Protein 6YXS (pdb70)

Structure (mmCIF, N/CA/C/O backbone):
data_6YXS
#
_entry.id   6YXS
#
_cell.length_a   66.410
_cell.length_b   68.820
_cell.length_c   104.800
_cell.angle_alpha   90.000
_cell.angle_beta   90.000
_cell.angle_gamma   90.000
#
_symmetry.space_group_name_H-M   'P 21 21 21'
#
loop_
_entity.id
_entity.type
_entity.pdbx_description
1 polymer 'Choline kinase'
2 non-polymer 'MAGNESIUM ION'
3 non-polymer GLYCEROL
4 non-polymer 'PENTAETHYLENE GLYCOL'
5 water water
#
loop_
_atom_site.group_PDB
_atom_site.id
_atom_site.type_symbol
_atom_site.label_atom_id
_atom_site.label_alt_id
_atom_site.label_comp_id
_atom_site.label_asym_id
_atom_site.label_entity_id
_atom_site.label_seq_id
_atom_site.pdbx_PDB_ins_code
_atom_site.Cartn_x
_atom_site.Cartn_y
_atom_site.Cartn_z
_atom_site.occupancy
_atom_site.B_iso_or_equiv
_atom_site.auth_seq_id
_atom_site.auth_comp_id
_atom_site.auth_asym_id
_atom_site.auth_atom_id
_atom_site.pdbx_PDB_model_num
ATOM 1 N N . THR A 1 24 ? -14.827 -33.632 -0.366 1.00 67.86 82 THR A N 1
ATOM 2 C CA . THR A 1 24 ? -13.517 -32.989 -0.371 1.00 58.88 82 THR A CA 1
ATOM 3 C C . THR A 1 24 ? -12.553 -33.708 -1.314 1.00 68.49 82 THR A C 1
ATOM 4 O O . THR A 1 24 ? -11.403 -33.295 -1.475 1.00 63.64 82 THR A O 1
ATOM 8 N N . ASP A 1 25 ? -13.025 -34.787 -1.925 1.00 61.49 83 ASP A N 1
ATOM 9 C CA . ASP A 1 25 ? -12.259 -35.440 -2.979 1.00 52.37 83 ASP A CA 1
ATOM 10 C C . ASP A 1 25 ? -12.231 -34.529 -4.202 1.00 54.19 83 ASP A C 1
ATOM 11 O O . ASP A 1 25 ? -13.289 -34.061 -4.640 1.00 52.03 83 ASP A O 1
ATOM 16 N N . PRO A 1 26 ? -11.053 -34.243 -4.768 1.00 49.06 84 PRO A N 1
ATOM 17 C CA . PRO A 1 26 ? -10.980 -33.215 -5.825 1.00 47.18 84 PRO A CA 1
ATOM 18 C C . PRO A 1 26 ? -11.892 -33.472 -7.013 1.00 41.69 84 PRO A C 1
ATOM 19 O O . PRO A 1 26 ? -12.454 -32.517 -7.564 1.00 34.10 84 PRO A O 1
ATOM 23 N N . LEU A 1 27 ? -12.066 -34.729 -7.428 1.00 39.84 85 LEU A N 1
ATOM 24 C CA . LEU A 1 27 ? -12.914 -34.989 -8.587 1.00 41.61 85 LEU A CA 1
ATOM 25 C C . LEU A 1 27 ? -14.380 -34.708 -8.276 1.00 41.85 85 LEU A C 1
ATOM 26 O O . LEU A 1 27 ? -15.116 -34.213 -9.137 1.00 35.65 85 LEU A O 1
ATOM 31 N N . TYR A 1 28 ? -14.821 -35.008 -7.052 1.00 41.50 86 TYR A N 1
ATOM 32 C CA . TYR A 1 28 ? -16.174 -34.638 -6.647 1.00 42.40 86 TYR A CA 1
ATOM 33 C C . TYR A 1 28 ? -16.356 -33.125 -6.675 1.00 41.38 86 TYR A C 1
ATOM 34 O O . TYR A 1 28 ? -17.414 -32.626 -7.077 1.00 34.36 86 TYR A O 1
ATOM 43 N N . ILE A 1 29 ? -15.329 -32.381 -6.255 1.00 28.79 87 ILE A N 1
ATOM 44 C CA . ILE A 1 29 ? -15.377 -30.924 -6.327 1.00 30.97 87 ILE A CA 1
ATOM 45 C C . ILE A 1 29 ? -15.515 -30.468 -7.774 1.00 33.80 87 ILE A C 1
ATOM 46 O O . ILE A 1 29 ? -16.299 -29.562 -8.084 1.00 31.05 87 ILE A O 1
ATOM 51 N N . LYS A 1 30 ? -14.762 -31.094 -8.683 1.00 29.57 88 LYS A N 1
ATOM 52 C CA . LYS A 1 30 ? -14.877 -30.758 -10.098 1.00 26.56 88 LYS A CA 1
ATOM 53 C C . LYS A 1 30 ? -16.271 -31.075 -10.627 1.00 29.17 88 LYS A C 1
ATOM 54 O O . LYS A 1 30 ? -16.849 -30.284 -11.380 1.00 27.73 88 LYS A O 1
ATOM 60 N N . LYS A 1 31 ? -16.826 -32.225 -10.240 1.00 26.48 89 LYS A N 1
ATOM 61 C CA . LYS A 1 31 ? -18.153 -32.608 -10.713 1.00 30.73 89 LYS A CA 1
ATOM 62 C C . LYS A 1 31 ? -19.213 -31.609 -10.265 1.00 28.65 89 LYS A C 1
ATOM 63 O O . LYS A 1 31 ? -20.092 -31.232 -11.049 1.00 28.24 89 LYS A O 1
ATOM 69 N N . ILE A 1 32 ? -19.147 -31.168 -9.008 1.00 26.37 90 ILE A N 1
ATOM 70 C CA . ILE A 1 32 ? -20.140 -30.229 -8.498 1.00 23.69 90 ILE A CA 1
ATOM 71 C C . ILE A 1 32 ? -20.039 -28.897 -9.226 1.00 24.90 90 ILE A C 1
ATOM 72 O O . ILE A 1 32 ? -21.052 -28.307 -9.618 1.00 24.41 90 ILE A O 1
ATOM 77 N N . CYS A 1 33 ? -18.813 -28.415 -9.435 1.00 23.27 91 CYS A N 1
ATOM 78 C CA . CYS A 1 33 ? -18.608 -27.110 -10.050 1.00 17.27 91 CYS A CA 1
ATOM 79 C C . CYS A 1 33 ? -19.077 -27.108 -11.496 1.00 25.74 91 CYS A C 1
ATOM 80 O O . CYS A 1 33 ? -19.641 -26.117 -11.974 1.00 25.54 91 CYS A O 1
ATOM 83 N N . LEU A 1 34 ? -18.841 -28.213 -12.206 1.00 25.39 92 LEU A N 1
ATOM 84 C CA . LEU A 1 34 ? -19.221 -28.310 -13.610 1.00 23.45 92 LEU A CA 1
ATOM 85 C C . LEU A 1 34 ? -20.730 -28.232 -13.792 1.00 27.40 92 LEU A C 1
ATOM 86 O O . LEU A 1 34 ? -21.205 -27.807 -14.851 1.00 25.32 92 LEU A O 1
ATOM 91 N N . GLU A 1 35 ? -21.499 -28.630 -12.781 1.00 21.66 93 GLU A N 1
ATOM 92 C CA . GLU A 1 35 ? -22.950 -28.604 -12.886 1.00 29.57 93 GLU A CA 1
ATOM 93 C C . GLU A 1 35 ? -23.595 -27.446 -12.130 1.00 28.78 93 GLU A C 1
ATOM 94 O O . GLU A 1 35 ? -24.799 -27.224 -12.290 1.00 26.13 93 GLU A O 1
ATOM 100 N N . LYS A 1 36 ? -22.831 -26.692 -11.335 1.00 27.45 94 LYS A N 1
ATOM 101 C CA . LYS A 1 36 ? -23.377 -25.585 -10.560 1.00 18.97 94 LYS A CA 1
ATOM 102 C C . LYS A 1 36 ? -22.903 -24.213 -11.019 1.00 21.38 94 LYS A C 1
ATOM 103 O O . LYS A 1 36 ? -23.418 -23.207 -10.521 1.00 21.05 94 LYS A O 1
ATOM 109 N N . VAL A 1 37 ? -21.937 -24.137 -11.933 1.00 22.38 95 VAL A N 1
ATOM 110 C CA . VAL A 1 37 ? -21.456 -22.871 -12.478 1.00 19.70 95 VAL A CA 1
ATOM 111 C C . VAL A 1 37 ? -21.873 -22.797 -13.940 1.00 25.99 95 VAL A C 1
ATOM 112 O O . VAL A 1 37 ? -21.585 -23.713 -14.719 1.00 27.29 95 VAL A O 1
ATOM 116 N N . HIS A 1 38 ? -22.545 -21.705 -14.307 1.00 23.76 96 HIS A N 1
ATOM 117 C CA . HIS A 1 38 ? -23.139 -21.587 -15.633 1.00 25.32 96 HIS A CA 1
ATOM 118 C C . HIS A 1 38 ? -22.088 -21.716 -16.728 1.00 30.86 96 HIS A C 1
ATOM 119 O O . HIS A 1 38 ? -21.018 -21.103 -16.658 1.00 29.12 96 HIS A O 1
ATOM 126 N N . ASP A 1 39 ? -22.408 -22.524 -17.739 1.00 26.30 97 ASP A N 1
ATOM 127 C CA . ASP A 1 39 ? -21.622 -22.792 -18.942 1.00 39.41 97 ASP A CA 1
ATOM 128 C C . ASP A 1 39 ? -20.368 -23.614 -18.671 1.00 46.94 97 ASP A C 1
ATOM 129 O O . ASP A 1 39 ? -19.677 -23.990 -19.625 1.00 48.44 97 ASP A O 1
ATOM 134 N N . TRP A 1 40 ? -20.049 -23.915 -17.411 1.00 44.14 98 TRP A N 1
ATOM 135 C CA . TRP A 1 40 ? -18.912 -24.783 -17.136 1.00 40.91 98 TRP A CA 1
ATOM 136 C C . TRP A 1 40 ? -19.165 -26.215 -17.587 1.00 43.03 98 TRP A C 1
ATOM 137 O O . TRP A 1 40 ? -18.204 -26.949 -17.838 1.00 39.25 98 TRP A O 1
ATOM 148 N N . SER A 1 41 ? -20.431 -26.628 -17.707 1.00 48.41 99 SER A N 1
ATOM 149 C CA . SER A 1 41 ? -20.739 -27.975 -18.176 1.00 33.25 99 SER A CA 1
ATOM 150 C C . SER A 1 41 ? -20.263 -28.223 -19.600 1.00 39.46 99 SER A C 1
ATOM 151 O O . SER A 1 41 ? -20.228 -29.381 -20.031 1.00 52.22 99 SER A O 1
ATOM 154 N N . ARG A 1 42 ? -19.908 -27.170 -20.341 1.00 44.86 100 ARG A N 1
ATOM 155 C CA . ARG A 1 42 ? -19.234 -27.337 -21.621 1.00 41.10 100 ARG A CA 1
ATOM 156 C C . ARG A 1 42 ? -17.833 -27.913 -21.469 1.00 50.44 100 ARG A C 1
ATOM 157 O O . ARG A 1 42 ? -17.236 -28.325 -22.470 1.00 51.70 100 ARG A O 1
ATOM 165 N N . CYS A 1 43 ? -17.299 -27.948 -20.253 1.00 44.57 101 CYS A N 1
ATOM 166 C CA . CYS A 1 43 ? -16.008 -28.547 -19.969 1.00 39.36 101 CYS A CA 1
ATOM 167 C C . CYS A 1 43 ? -16.207 -29.957 -19.429 1.00 44.37 101 CYS A C 1
ATOM 168 O O . CYS A 1 43 ? -17.329 -30.418 -19.210 1.00 41.41 101 CYS A O 1
ATOM 171 N N . ASN A 1 44 ? -15.096 -30.645 -19.208 1.00 38.78 102 ASN A N 1
ATOM 172 C CA . ASN A 1 44 ? -15.079 -31.911 -18.494 1.00 39.30 102 ASN A CA 1
ATOM 173 C C . ASN A 1 44 ? -14.108 -31.800 -17.322 1.00 34.73 102 ASN A C 1
ATOM 174 O O . ASN A 1 44 ? -13.472 -30.763 -17.110 1.00 34.27 102 ASN A O 1
ATOM 179 N N . GLU A 1 45 ? -13.993 -32.890 -16.560 1.00 36.35 103 GLU A N 1
ATOM 180 C CA . GLU A 1 45 ? -13.219 -32.853 -15.323 1.00 42.69 103 GLU A CA 1
ATOM 181 C C . GLU A 1 45 ? -11.744 -32.562 -15.578 1.00 44.91 103 GLU A C 1
ATOM 182 O O . GLU A 1 45 ? -11.061 -32.017 -14.703 1.00 40.27 103 GLU A O 1
ATOM 188 N N . ASP A 1 46 ? -11.238 -32.901 -16.764 1.00 44.21 104 ASP A N 1
ATOM 189 C CA . ASP A 1 46 ? -9.835 -32.663 -17.078 1.00 44.75 104 ASP A CA 1
ATOM 190 C C . ASP A 1 46 ? -9.536 -31.206 -17.397 1.00 43.50 104 ASP A C 1
ATOM 191 O O . ASP A 1 46 ? -8.358 -30.839 -17.479 1.00 40.37 104 ASP A O 1
ATOM 196 N N . ASP A 1 47 ? -10.559 -30.373 -17.582 1.00 37.81 105 ASP A N 1
ATOM 197 C CA . ASP A 1 47 ? -10.363 -28.947 -17.803 1.00 35.30 105 ASP A CA 1
ATOM 198 C C . ASP A 1 47 ? -10.327 -28.145 -16.508 1.00 27.51 105 ASP A C 1
ATOM 199 O O . ASP A 1 47 ? -10.036 -26.946 -16.551 1.00 32.00 105 ASP A O 1
ATOM 204 N N . VAL A 1 48 ? -10.601 -28.775 -15.368 1.00 28.94 106 VAL A N 1
ATOM 205 C CA . VAL A 1 48 ? -10.814 -28.079 -14.105 1.00 30.76 106 VAL A CA 1
ATOM 206 C C . VAL A 1 48 ? -9.624 -28.317 -13.188 1.00 30.54 106 VAL A C 1
ATOM 207 O O . VAL A 1 48 ? -9.134 -29.445 -13.066 1.00 28.28 106 VAL A O 1
ATOM 211 N N . CYS A 1 49 ? -9.172 -27.250 -12.533 1.00 26.59 107 CYS A N 1
ATOM 212 C CA . CYS A 1 49 ? -8.089 -27.301 -11.565 1.00 27.14 107 CYS A CA 1
ATOM 213 C C . CYS A 1 49 ? -8.642 -26.996 -10.180 1.00 32.97 107 CYS A C 1
ATOM 214 O O . CYS A 1 49 ? -9.446 -26.072 -10.015 1.00 26.96 107 CYS A O 1
ATOM 217 N N . VAL A 1 50 ? -8.216 -27.772 -9.186 1.00 23.98 108 VAL A N 1
ATOM 218 C CA . VAL A 1 50 ? -8.657 -27.602 -7.805 1.00 24.41 108 VAL A CA 1
ATOM 219 C C . VAL A 1 50 ? -7.426 -27.381 -6.935 1.00 34.73 108 VAL A C 1
ATOM 220 O O . VAL A 1 50 ? -6.546 -28.247 -6.864 1.00 26.47 108 VAL A O 1
ATOM 224 N N . ASN A 1 51 ? -7.371 -26.228 -6.268 1.00 25.38 109 ASN A N 1
ATOM 225 C CA . ASN A 1 51 ? -6.270 -25.880 -5.374 1.00 26.64 109 ASN A CA 1
ATOM 226 C C . ASN A 1 51 ? -6.849 -25.505 -4.017 1.00 27.66 109 ASN A C 1
ATOM 227 O O . ASN A 1 51 ? -7.506 -24.467 -3.885 1.00 31.17 109 ASN A O 1
ATOM 232 N N . GLN A 1 52 ? -6.603 -26.339 -3.011 1.00 24.86 110 GLN A N 1
ATOM 233 C CA . GLN A 1 52 ? -7.037 -26.012 -1.661 1.00 31.03 110 GLN A CA 1
ATOM 234 C C . GLN A 1 52 ? -6.261 -24.809 -1.143 1.00 33.32 110 GLN A C 1
ATOM 235 O O . GLN A 1 52 ? -5.028 -24.781 -1.198 1.00 33.00 110 GLN A O 1
ATOM 241 N N . ILE A 1 53 ? -6.984 -23.809 -0.651 1.00 33.58 111 ILE A N 1
ATOM 242 C CA . ILE A 1 53 ? -6.374 -22.654 -0.011 1.00 37.19 111 ILE A CA 1
ATOM 243 C C . ILE A 1 53 ? -6.616 -22.753 1.490 1.00 41.05 111 ILE A C 1
ATOM 244 O O . ILE A 1 53 ? -7.462 -23.519 1.960 1.00 38.86 111 ILE A O 1
ATOM 249 N N . LEU A 1 54 ? -5.844 -21.970 2.247 1.00 40.34 112 LEU A N 1
ATOM 250 C CA . LEU A 1 54 ? -5.819 -22.089 3.702 1.00 60.05 112 LEU A CA 1
ATOM 251 C C . LEU A 1 54 ? -7.222 -21.998 4.289 1.00 62.74 112 LEU A C 1
ATOM 252 O O . LEU A 1 54 ? -7.969 -21.056 4.014 1.00 54.32 112 LEU A O 1
ATOM 257 N N . SER A 1 55 ? -7.576 -22.994 5.093 1.00 72.41 113 SER A N 1
ATOM 258 C CA . SER A 1 55 ? -8.904 -23.116 5.671 1.00 68.82 113 SER A CA 1
ATOM 259 C C . SER A 1 55 ? -8.808 -23.112 7.191 1.00 74.43 113 SER A C 1
ATOM 260 O O . SER A 1 55 ? -7.725 -23.207 7.774 1.00 72.44 113 SER A O 1
ATOM 263 N N . GLY A 1 56 ? -9.966 -22.997 7.833 1.00 79.68 114 GLY A N 1
ATOM 264 C CA . GLY A 1 56 ? -10.078 -23.103 9.268 1.00 71.02 114 GLY A CA 1
ATOM 265 C C . GLY A 1 56 ? -10.671 -24.427 9.693 1.00 68.57 114 GLY A C 1
ATOM 266 O O . GLY A 1 56 ? -10.672 -25.414 8.944 1.00 70.60 114 GLY A O 1
ATOM 267 N N . LEU A 1 57 ? -11.183 -24.457 10.920 1.00 56.39 115 LEU A N 1
ATOM 268 C CA . LEU A 1 57 ? -11.884 -25.633 11.415 1.00 65.99 115 LEU A CA 1
ATOM 269 C C . LEU A 1 57 ? -13.359 -25.626 11.046 1.00 66.75 115 LEU A C 1
ATOM 270 O O . LEU A 1 57 ? -14.002 -26.682 11.083 1.00 65.92 115 LEU A O 1
ATOM 275 N N . THR A 1 58 ? -13.899 -24.465 10.685 1.00 59.82 116 THR A N 1
ATOM 276 C CA . THR A 1 58 ? -15.284 -24.332 10.262 1.00 67.76 116 THR A CA 1
ATOM 277 C C . THR A 1 58 ? -15.455 -24.432 8.755 1.00 62.01 116 THR A C 1
ATOM 278 O O . THR A 1 58 ? -16.594 -24.494 8.280 1.00 60.61 116 THR A O 1
ATOM 282 N N . ASN A 1 59 ? -14.363 -24.436 7.996 1.00 62.24 117 ASN A N 1
ATOM 283 C CA . ASN A 1 59 ? -14.441 -24.336 6.549 1.00 55.47 117 ASN A CA 1
ATOM 284 C C . ASN A 1 59 ? -13.355 -25.181 5.904 1.00 60.88 117 ASN A C 1
ATOM 285 O O . ASN A 1 59 ? -12.311 -25.452 6.503 1.00 55.14 117 ASN A O 1
ATOM 290 N N . GLN A 1 60 ? -13.627 -25.605 4.674 1.00 48.92 118 GLN A N 1
ATOM 291 C CA . GLN A 1 60 ? -12.610 -26.059 3.736 1.00 40.42 118 GLN A CA 1
ATOM 292 C C . GLN A 1 60 ? -12.798 -25.248 2.465 1.00 41.40 118 GLN A C 1
ATOM 293 O O . GLN A 1 60 ? -13.886 -25.257 1.880 1.00 36.85 118 GLN A O 1
ATOM 299 N N . LEU A 1 61 ? -11.756 -24.534 2.052 1.00 26.12 119 LEU A N 1
ATOM 300 C CA . LEU A 1 61 ? -11.842 -23.615 0.928 1.00 25.55 119 LEU A CA 1
ATOM 301 C C . LEU A 1 61 ? -10.977 -24.112 -0.220 1.00 38.38 119 LEU A C 1
ATOM 302 O O . LEU A 1 61 ? -9.874 -24.624 -0.005 1.00 32.33 119 LEU A O 1
ATOM 307 N N . PHE A 1 62 ? -11.484 -23.953 -1.439 1.00 21.88 120 PHE A N 1
ATOM 308 C CA . PHE A 1 62 ? -10.775 -24.391 -2.631 1.00 23.22 120 PHE A CA 1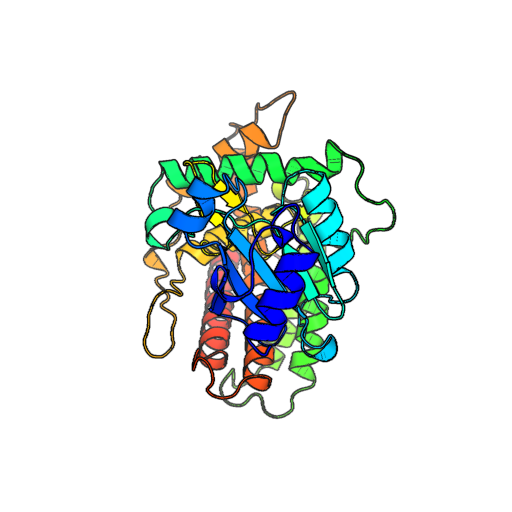
ATOM 309 C C . PHE A 1 62 ? -10.907 -23.340 -3.718 1.00 26.46 120 PHE A C 1
ATOM 310 O O . PHE A 1 62 ? -11.998 -22.806 -3.945 1.00 25.53 120 PHE A O 1
ATOM 318 N N . GLU A 1 63 ? -9.792 -23.037 -4.372 1.00 28.36 121 GLU A N 1
ATOM 319 C CA . GLU A 1 63 ? -9.812 -22.274 -5.610 1.00 24.25 121 GLU A CA 1
ATOM 320 C C . GLU A 1 63 ? -10.053 -23.244 -6.758 1.00 29.28 121 GLU A C 1
ATOM 321 O O . GLU A 1 63 ? -9.275 -24.183 -6.957 1.00 26.69 121 GLU A O 1
ATOM 327 N N . VAL A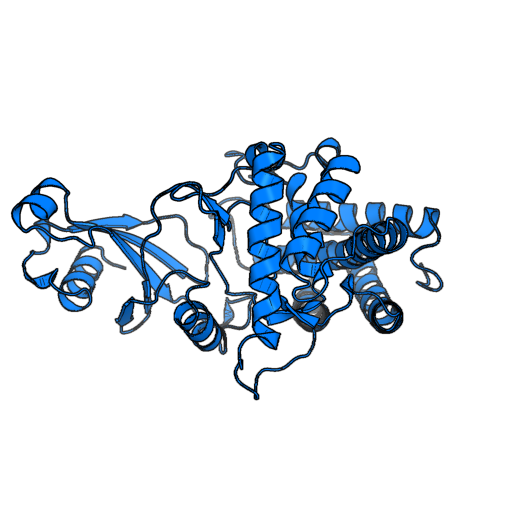 1 64 ? -11.137 -23.039 -7.497 1.00 21.43 122 VAL A N 1
ATOM 328 C CA . VAL A 1 64 ? -11.508 -23.909 -8.604 1.00 26.89 122 VAL A CA 1
ATOM 329 C C . VAL A 1 64 ? -11.520 -23.077 -9.875 1.00 17.93 122 VAL A C 1
ATOM 330 O O . VAL A 1 64 ? -12.147 -22.013 -9.920 1.00 25.89 122 VAL A O 1
ATOM 334 N N . SER A 1 65 ? -10.832 -23.560 -10.904 1.00 21.88 123 SER A N 1
ATOM 335 C CA . SER A 1 65 ? -10.642 -22.774 -12.110 1.00 26.51 123 SER A CA 1
ATOM 336 C C . SER A 1 65 ? -10.720 -23.663 -13.340 1.00 28.79 123 SER A C 1
ATOM 337 O O . SER A 1 65 ? -10.504 -24.876 -13.277 1.00 27.92 123 SER A O 1
ATOM 340 N N . ILE A 1 66 ? -11.044 -23.034 -14.464 1.00 29.89 124 ILE A N 1
ATOM 341 C CA . ILE A 1 66 ? -10.908 -23.649 -15.778 1.00 30.22 124 ILE A CA 1
ATOM 342 C C . ILE A 1 66 ? -9.548 -23.254 -16.335 1.00 35.71 124 ILE A C 1
ATOM 343 O O . ILE A 1 66 ? -9.171 -22.077 -16.284 1.00 38.77 124 ILE A O 1
ATOM 348 N N . LYS A 1 67 ? -8.806 -24.234 -16.853 1.00 38.01 125 LYS A N 1
ATOM 349 C CA . LYS A 1 67 ? -7.500 -23.956 -17.440 1.00 42.98 125 LYS A CA 1
ATOM 350 C C . LYS A 1 67 ? -7.619 -22.872 -18.504 1.00 44.17 125 LYS A C 1
ATOM 351 O O . LYS A 1 67 ? -8.525 -22.903 -19.341 1.00 43.66 125 LYS A O 1
ATOM 357 N N . GLU A 1 68 ? -6.697 -21.904 -18.453 1.00 45.70 126 GLU A N 1
ATOM 358 C CA . GLU A 1 68 ? -6.876 -20.656 -19.190 1.00 55.28 126 GLU A CA 1
ATOM 359 C C . GLU A 1 68 ? -7.030 -20.895 -20.688 1.00 59.25 126 GLU A C 1
ATOM 360 O O . GLU A 1 68 ? -7.907 -20.303 -21.327 1.00 55.14 126 GLU A O 1
ATOM 366 N N . ASP A 1 69 ? -6.195 -21.759 -21.267 1.00 62.29 127 ASP A N 1
ATOM 367 C CA . ASP A 1 69 ? -6.293 -22.014 -22.702 1.00 62.86 127 ASP A CA 1
ATOM 368 C C . ASP A 1 69 ? -7.614 -22.687 -23.054 1.00 58.57 127 ASP A C 1
ATOM 369 O O . ASP A 1 69 ? -8.230 -22.360 -24.075 1.00 58.64 127 ASP A O 1
ATOM 374 N N . THR A 1 70 ? -8.068 -23.626 -22.220 1.00 58.76 128 THR A N 1
ATOM 375 C CA . THR A 1 70 ? -9.404 -24.185 -22.399 1.00 49.67 128 THR A CA 1
ATOM 376 C C . THR A 1 70 ? -10.469 -23.108 -22.231 1.00 54.94 128 THR A C 1
ATOM 377 O O . THR A 1 70 ? -11.497 -23.123 -22.917 1.00 52.51 128 THR A O 1
ATOM 381 N N . ALA A 1 71 ? -10.227 -22.150 -21.333 1.00 54.07 129 ALA A N 1
ATOM 382 C CA . ALA A 1 71 ? -11.208 -21.100 -21.089 1.00 55.50 129 ALA A CA 1
ATOM 383 C C . ALA A 1 71 ? -11.315 -20.149 -22.274 1.00 62.19 129 ALA A C 1
ATOM 384 O O . ALA A 1 71 ? -12.422 -19.769 -22.665 1.00 52.40 129 ALA A O 1
ATOM 386 N N . ILE A 1 72 ? -10.181 -19.750 -22.857 1.00 60.73 130 ILE A N 1
ATOM 387 C CA . ILE A 1 72 ? -10.225 -18.823 -23.985 1.00 57.01 130 ILE A CA 1
ATOM 388 C C . ILE A 1 72 ? -10.815 -19.500 -25.215 1.00 58.22 130 ILE A C 1
ATOM 389 O O . ILE A 1 72 ? -11.546 -18.874 -25.993 1.00 62.72 130 ILE A O 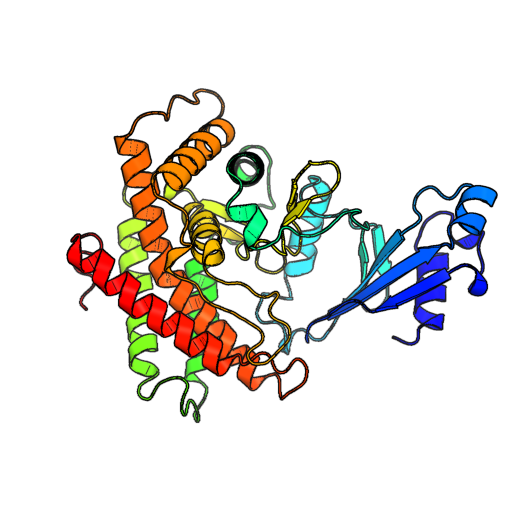1
ATOM 394 N N . GLU A 1 73 ? -10.515 -20.785 -25.415 1.00 58.70 131 GLU A N 1
ATOM 395 C CA . GLU A 1 73 ? -11.078 -21.499 -26.556 1.00 60.61 131 GLU A CA 1
ATOM 396 C C . GLU A 1 73 ? -12.597 -21.592 -26.450 1.00 57.48 131 GLU A C 1
ATOM 397 O O . GLU A 1 73 ? -13.316 -21.274 -27.404 1.00 66.99 131 GLU A O 1
ATOM 403 N N . TYR A 1 74 ? -13.106 -22.027 -25.293 1.00 66.30 132 TYR A N 1
ATOM 404 C CA . TYR A 1 74 ? -14.548 -22.068 -25.070 1.00 56.38 132 TYR A CA 1
ATOM 405 C C . TYR A 1 74 ? -15.115 -20.693 -24.761 1.00 55.38 132 TYR A C 1
ATOM 406 O O . TYR A 1 74 ? -16.341 -20.520 -24.773 1.00 58.90 132 TYR A O 1
ATOM 415 N N . ARG A 1 75 ? -14.241 -19.728 -24.479 1.00 55.72 133 ARG A N 1
ATOM 416 C CA . ARG A 1 75 ? -14.624 -18.353 -24.171 1.00 63.42 133 ARG A CA 1
ATOM 417 C C . ARG A 1 75 ? -15.467 -18.291 -22.901 1.00 59.26 133 ARG A C 1
ATOM 418 O O . ARG A 1 75 ? -16.510 -17.634 -22.842 1.00 64.56 133 ARG A O 1
ATOM 426 N N . ILE A 1 76 ? -14.998 -18.990 -21.873 1.00 60.69 134 ILE A N 1
ATOM 427 C CA . ILE A 1 76 ? -15.610 -18.931 -20.551 1.00 52.73 134 ILE A CA 1
ATOM 428 C C . ILE A 1 76 ? -15.118 -17.674 -19.849 1.00 45.04 134 ILE A C 1
ATOM 429 O O . ILE A 1 76 ? -13.910 -17.487 -19.659 1.00 52.03 134 ILE A O 1
ATOM 434 N N . THR A 1 77 ? -16.053 -16.824 -19.436 1.00 47.44 135 THR A N 1
ATOM 435 C CA . THR A 1 77 ? -15.705 -15.536 -18.855 1.00 53.34 135 THR A CA 1
ATOM 436 C C . THR A 1 77 ? -15.560 -15.576 -17.338 1.00 45.26 135 THR A C 1
ATOM 437 O O . THR A 1 77 ? -14.879 -14.712 -16.774 1.00 50.86 135 THR A O 1
ATOM 441 N N . ARG A 1 78 ? -16.178 -16.545 -16.667 1.00 46.57 136 ARG A N 1
ATOM 442 C CA . ARG A 1 78 ? -15.971 -16.760 -15.235 1.00 35.80 136 ARG A CA 1
ATOM 443 C C . ARG A 1 78 ? -15.017 -17.942 -15.102 1.00 33.84 136 ARG A C 1
ATOM 444 O O . ARG A 1 78 ? -15.429 -19.102 -15.085 1.00 39.38 136 ARG A O 1
ATOM 452 N N . ARG A 1 79 ? -13.726 -17.634 -15.013 1.00 29.27 137 ARG A N 1
ATOM 453 C CA . ARG A 1 79 ? -12.690 -18.658 -15.023 1.00 37.81 137 ARG A CA 1
ATOM 454 C C . ARG A 1 79 ? -12.414 -19.239 -13.644 1.00 31.87 137 ARG A C 1
ATOM 455 O O . ARG A 1 79 ? -11.951 -20.380 -13.546 1.00 27.26 137 ARG A O 1
ATOM 463 N N . HIS A 1 80 ? -12.683 -18.487 -12.578 1.00 29.05 138 HIS A N 1
ATOM 464 C CA . HIS A 1 80 ? -12.428 -18.931 -11.217 1.00 26.50 138 HIS A CA 1
ATOM 465 C C . HIS A 1 80 ? -13.693 -18.804 -10.382 1.00 21.11 138 HIS A C 1
ATOM 466 O O . HIS A 1 80 ? -14.486 -17.878 -10.567 1.00 20.27 138 HIS A O 1
ATOM 473 N N . VAL A 1 81 ? -13.863 -19.740 -9.446 1.00 14.05 139 VAL A N 1
ATOM 474 C CA . VAL A 1 81 ? -14.861 -19.630 -8.390 1.00 19.80 139 VAL A CA 1
ATOM 475 C C . VAL A 1 81 ? -14.211 -20.048 -7.079 1.00 22.00 139 VAL A C 1
ATOM 476 O O . VAL A 1 81 ? -13.178 -20.723 -7.054 1.00 20.01 139 VAL A O 1
ATOM 480 N N . LEU A 1 82 ? -14.825 -19.627 -5.980 1.00 18.88 140 LEU A N 1
ATOM 481 C CA . LEU A 1 82 ? -14.414 -20.043 -4.648 1.00 14.42 140 LEU A CA 1
ATOM 482 C C . LEU A 1 82 ? -15.374 -21.115 -4.151 1.00 20.91 140 LEU A C 1
ATOM 483 O O . LEU A 1 82 ? -16.591 -20.906 -4.136 1.00 18.75 140 LEU A O 1
ATOM 488 N N . PHE A 1 83 ? -14.823 -22.257 -3.752 1.00 19.66 141 PHE A N 1
ATOM 489 C CA . PHE A 1 83 ? -15.593 -23.435 -3.369 1.00 20.83 141 PHE A CA 1
ATOM 490 C C . PHE A 1 83 ? -15.453 -23.623 -1.863 1.00 26.45 141 PHE A C 1
ATOM 491 O O . PHE A 1 83 ? -14.354 -23.894 -1.368 1.00 23.34 141 PHE A O 1
ATOM 499 N N . ARG A 1 84 ? -16.560 -23.481 -1.138 1.00 22.26 142 ARG A N 1
ATOM 500 C CA . ARG A 1 84 ? -16.563 -23.527 0.320 1.00 22.47 142 ARG A CA 1
ATOM 501 C C . ARG A 1 84 ? -17.338 -24.747 0.795 1.00 31.62 142 ARG A C 1
ATOM 502 O O . ARG A 1 84 ? -18.522 -24.897 0.472 1.00 25.42 142 ARG A O 1
ATOM 510 N N . ILE A 1 85 ? -16.679 -25.604 1.570 1.00 27.73 143 ILE A N 1
ATOM 511 C CA . ILE A 1 85 ? -17.317 -26.753 2.203 1.00 30.07 143 ILE A CA 1
ATOM 512 C C . ILE A 1 85 ? -17.525 -26.426 3.676 1.00 37.71 143 ILE A C 1
ATOM 513 O O . ILE A 1 85 ? -16.569 -26.098 4.389 1.00 32.69 143 ILE A O 1
ATOM 518 N N . TYR A 1 86 ? -18.772 -26.512 4.132 1.00 31.77 144 TYR A N 1
ATOM 519 C CA . TYR A 1 86 ? -19.097 -26.140 5.501 1.00 33.99 144 TYR A CA 1
ATOM 520 C C . TYR A 1 86 ? -18.513 -27.134 6.495 1.00 40.01 144 TYR A C 1
ATOM 521 O O . TYR A 1 86 ? -18.501 -28.345 6.257 1.00 40.60 144 TYR A O 1
ATOM 530 N N . GLY A 1 87 ? -18.034 -26.614 7.623 1.00 42.71 145 GLY A N 1
ATOM 531 C CA . GLY A 1 87 ? -17.676 -27.438 8.761 1.00 49.77 145 GLY A CA 1
ATOM 532 C C . GLY A 1 87 ? -18.894 -27.769 9.595 1.00 56.14 145 GLY A C 1
ATOM 533 O O . GLY A 1 87 ? -20.003 -27.951 9.077 1.00 58.97 145 GLY A O 1
ATOM 534 N N . LYS A 1 88 ? -18.697 -27.838 10.907 1.00 59.21 146 LYS A N 1
ATOM 535 C CA . LYS A 1 88 ? -19.775 -28.121 11.842 1.00 55.24 146 LYS A CA 1
ATOM 536 C C . LYS A 1 88 ? -20.081 -26.892 12.690 1.00 59.22 146 LYS A C 1
ATOM 537 O O . LYS A 1 88 ? -19.188 -26.108 13.025 1.00 48.14 146 LYS A O 1
ATOM 543 N N . ASP A 1 89 ? -21.363 -26.739 13.034 1.00 54.00 147 ASP A N 1
ATOM 544 C CA . ASP A 1 89 ? -21.823 -25.528 13.707 1.00 51.36 147 ASP A CA 1
ATOM 545 C C . ASP A 1 89 ? -21.194 -25.373 15.087 1.00 54.29 147 ASP A C 1
ATOM 546 O O . ASP A 1 89 ? -20.872 -24.255 15.506 1.00 49.48 147 ASP A O 1
ATOM 551 N N . VAL A 1 90 ? -21.016 -26.482 15.810 1.00 58.98 148 VAL A N 1
ATOM 552 C CA . VAL A 1 90 ? -20.526 -26.403 17.181 1.00 60.66 148 VAL A CA 1
ATOM 553 C C . VAL A 1 90 ? -19.089 -25.906 17.250 1.00 51.30 148 VAL A C 1
ATOM 554 O O . VAL A 1 90 ? -18.671 -25.377 18.287 1.00 57.71 148 VAL A O 1
ATOM 558 N N . ASP A 1 91 ? -18.318 -26.054 16.173 1.00 54.10 149 ASP A N 1
ATOM 559 C CA . ASP A 1 91 ? -16.956 -25.540 16.137 1.00 50.45 149 ASP A CA 1
ATOM 560 C C . ASP A 1 91 ? -16.890 -24.068 15.752 1.00 45.00 149 ASP A C 1
ATOM 561 O O . ASP A 1 91 ? -15.805 -23.479 15.810 1.00 45.45 149 ASP A O 1
ATOM 566 N N . ALA A 1 92 ? -18.013 -23.465 15.368 1.00 39.98 150 ALA A N 1
ATOM 567 C CA . ALA A 1 92 ? -18.027 -22.070 14.951 1.00 40.29 150 ALA A CA 1
ATOM 568 C C . ALA A 1 92 ? -18.051 -21.150 16.162 1.00 37.79 150 ALA A C 1
ATOM 569 O O . ALA A 1 92 ? -18.919 -21.273 17.032 1.00 45.27 150 ALA A O 1
ATOM 571 N N . LEU A 1 93 ? -17.091 -20.228 16.218 1.00 36.00 151 LEU A N 1
ATOM 572 C CA . LEU A 1 93 ? -17.067 -19.225 17.271 1.00 34.76 151 LEU A CA 1
ATOM 573 C C . LEU A 1 93 ? -17.911 -18.006 16.931 1.00 37.93 151 LEU A C 1
ATOM 574 O O . LEU A 1 93 ? -18.335 -17.286 17.842 1.00 34.09 151 LEU A O 1
ATOM 579 N N . TYR A 1 94 ? -18.165 -17.765 15.649 1.00 33.06 152 TYR A N 1
ATOM 580 C CA . TYR A 1 94 ? -19.199 -16.829 15.233 1.00 36.11 152 TYR A CA 1
ATOM 581 C C . TYR A 1 94 ? -20.558 -17.508 15.406 1.00 36.91 152 TYR A C 1
ATOM 582 O O . TYR A 1 94 ? -20.660 -18.612 15.947 1.00 36.90 152 TYR A O 1
ATOM 591 N N . ASN A 1 95 ? -21.622 -16.857 14.944 1.00 36.71 153 ASN A N 1
ATOM 592 C CA . ASN A 1 95 ? -22.952 -17.452 14.996 1.00 34.29 153 ASN A CA 1
ATOM 593 C C . ASN A 1 95 ? -23.224 -18.193 13.692 1.00 35.22 153 ASN A C 1
ATOM 594 O O . ASN A 1 95 ? -23.517 -17.562 12.668 1.00 38.09 153 ASN A O 1
ATOM 599 N N . PRO A 1 96 ? -23.148 -19.527 13.688 1.00 39.76 154 PRO A N 1
ATOM 600 C CA . PRO A 1 96 ? -23.307 -20.263 12.426 1.00 37.15 154 PRO A CA 1
ATOM 601 C C . PRO A 1 96 ? -24.740 -20.344 11.934 1.00 41.04 154 PRO A C 1
ATOM 602 O O . PRO A 1 96 ? -24.950 -20.670 10.757 1.00 42.70 154 PRO A O 1
ATOM 606 N N . LEU A 1 97 ? -25.727 -20.058 12.783 1.00 40.79 155 LEU A N 1
ATOM 607 C CA . LEU A 1 97 ? -27.120 -20.178 12.368 1.00 39.72 155 LEU A CA 1
ATOM 608 C C . LEU A 1 97 ? -27.581 -18.991 11.531 1.00 36.36 155 LEU A C 1
ATOM 609 O O . LEU A 1 97 ? -28.500 -19.136 10.717 1.00 43.46 155 LEU A O 1
ATOM 614 N N . SER A 1 98 ? -26.969 -17.823 11.710 1.00 43.75 156 SER A N 1
ATOM 615 C CA . SER A 1 98 ? -27.343 -16.630 10.964 1.00 32.36 156 SER A CA 1
ATOM 616 C C . SER A 1 98 ? -26.281 -16.195 9.965 1.00 29.52 156 SER A C 1
ATOM 617 O O . SER A 1 98 ? -26.476 -15.187 9.277 1.00 23.10 156 SER A O 1
ATOM 620 N N . GLU A 1 99 ? -25.168 -16.926 9.866 1.00 32.91 157 GLU A N 1
ATOM 621 C CA . GLU A 1 99 ? -24.078 -16.501 8.992 1.00 28.36 157 GLU A CA 1
ATOM 622 C C . GLU A 1 99 ? -24.522 -16.440 7.537 1.00 28.33 157 GLU A C 1
ATOM 623 O O . GLU A 1 99 ? -24.212 -15.477 6.825 1.00 24.59 157 GLU A O 1
ATOM 629 N N . PHE A 1 100 ? -25.250 -17.458 7.076 1.00 31.52 158 PHE A N 1
ATOM 630 C CA . PHE A 1 100 ? -25.629 -17.514 5.668 1.00 27.86 158 PHE A CA 1
ATOM 631 C C . PHE A 1 100 ? -26.641 -16.429 5.321 1.00 24.83 158 PHE A C 1
ATOM 632 O O . PHE A 1 100 ? -26.522 -15.775 4.277 1.00 26.66 158 PHE A O 1
ATOM 640 N N . GLU A 1 101 ? -27.639 -16.215 6.183 1.00 24.32 159 GLU A N 1
ATOM 641 C CA . GLU A 1 101 ? -28.622 -15.169 5.916 1.00 31.36 159 GLU A CA 1
ATOM 642 C C . GLU A 1 101 ? -27.963 -13.798 5.856 1.00 25.19 159 GLU A C 1
ATOM 643 O O . GLU A 1 101 ? -28.330 -12.958 5.025 1.00 22.78 159 GLU A O 1
ATOM 649 N N . VAL A 1 102 ? -26.982 -13.554 6.727 1.00 25.35 160 VAL A N 1
ATOM 650 C CA . VAL A 1 102 ? -26.269 -12.282 6.692 1.00 25.98 160 VAL A CA 1
ATOM 651 C C . VAL A 1 102 ? -25.460 -12.160 5.407 1.00 25.53 160 VAL A C 1
ATOM 652 O O . VAL A 1 102 ? -25.469 -11.112 4.748 1.00 20.62 160 VAL A O 1
ATOM 656 N N . TYR A 1 103 ? -24.756 -13.228 5.024 1.00 24.22 161 TYR A N 1
ATOM 657 C CA . TYR A 1 103 ? -23.940 -13.177 3.814 1.00 21.19 161 TYR A CA 1
ATOM 658 C C . TYR A 1 103 ? -24.797 -12.943 2.574 1.00 19.37 161 TYR A C 1
ATOM 659 O O . TYR A 1 103 ? -24.423 -12.158 1.694 1.00 22.30 161 TYR A O 1
ATOM 668 N N . LYS A 1 104 ? -25.956 -13.606 2.487 1.00 25.19 162 LYS A N 1
ATOM 669 C CA . LYS A 1 104 ? -26.848 -13.377 1.353 1.00 25.52 162 LYS A CA 1
ATOM 670 C C . LYS A 1 104 ? -27.239 -11.909 1.241 1.00 22.12 162 LYS A C 1
ATOM 671 O O . LYS A 1 104 ? -27.303 -11.356 0.137 1.00 25.56 162 LYS A O 1
ATOM 677 N N . THR A 1 105 ? -27.517 -11.265 2.374 1.00 20.46 163 THR A N 1
ATOM 678 C CA . THR A 1 105 ? -27.860 -9.848 2.348 1.00 21.89 163 THR A CA 1
ATOM 679 C C . THR A 1 105 ? -26.679 -9.008 1.888 1.00 23.94 163 THR A C 1
ATOM 680 O O . THR A 1 105 ? -26.839 -8.099 1.064 1.00 23.69 163 THR A O 1
ATOM 684 N N . MET A 1 106 ? -25.481 -9.302 2.403 1.00 23.90 164 MET A N 1
ATOM 685 C CA . MET A 1 106 ? -24.292 -8.583 1.960 1.00 19.89 164 MET A CA 1
ATOM 686 C C . MET A 1 106 ? -24.025 -8.824 0.480 1.00 19.95 164 MET A C 1
ATOM 687 O O . MET A 1 106 ? -23.590 -7.915 -0.236 1.00 25.14 164 MET A O 1
ATOM 692 N N . SER A 1 107 ? -24.268 -10.046 0.004 1.00 21.59 165 SER A N 1
ATOM 693 C CA . SER A 1 107 ? -24.072 -10.327 -1.415 1.00 18.68 165 SER A CA 1
ATOM 694 C C . SER A 1 107 ? -25.093 -9.581 -2.264 1.00 21.48 165 SER A C 1
ATOM 695 O O . SER A 1 107 ? -24.767 -9.097 -3.355 1.00 22.98 165 SER A O 1
ATOM 698 N N . LYS A 1 108 ? -26.327 -9.458 -1.764 1.00 23.81 166 LYS A N 1
ATOM 699 C CA . LYS A 1 108 ? -27.377 -8.785 -2.522 1.00 21.22 166 LYS A CA 1
ATOM 700 C C . LYS A 1 108 ? -27.029 -7.325 -2.784 1.00 26.19 166 LYS A C 1
ATOM 701 O O . LYS A 1 108 ? -27.198 -6.831 -3.904 1.00 23.54 166 LYS A O 1
ATOM 707 N N . TYR A 1 109 ? -26.533 -6.619 -1.769 1.00 28.87 167 TYR A N 1
ATOM 708 C CA . TYR A 1 109 ? -26.162 -5.219 -1.913 1.00 26.14 167 TYR A CA 1
ATOM 709 C C . TYR A 1 109 ? -24.731 -5.035 -2.418 1.00 31.29 167 TYR A C 1
ATOM 710 O O . TYR A 1 109 ? -24.178 -3.936 -2.297 1.00 28.39 167 TYR A O 1
ATOM 719 N N . ARG A 1 110 ? -24.132 -6.086 -2.987 1.00 33.79 168 ARG A N 1
ATOM 720 C CA . ARG A 1 110 ? -22.803 -6.023 -3.605 1.00 25.67 168 ARG A CA 1
ATOM 721 C C . ARG A 1 110 ? -21.748 -5.509 -2.629 1.00 26.81 168 ARG A C 1
ATOM 722 O O . ARG A 1 110 ? -20.858 -4.737 -2.993 1.00 33.64 168 ARG A O 1
ATOM 730 N N . ILE A 1 111 ? -21.845 -5.945 -1.378 1.00 28.36 169 ILE A N 1
ATOM 731 C CA . ILE A 1 111 ? -20.867 -5.608 -0.356 1.00 35.99 169 ILE A CA 1
ATOM 732 C C . ILE A 1 111 ? -19.865 -6.736 -0.149 1.00 32.67 169 ILE A C 1
ATOM 733 O O . ILE A 1 111 ? -18.672 -6.487 0.036 1.00 32.24 169 ILE A O 1
ATOM 738 N N . ALA A 1 112 ? -20.333 -7.971 -0.196 1.00 24.71 170 ALA A N 1
ATOM 739 C CA . ALA A 1 112 ? -19.516 -9.169 -0.104 1.00 24.50 170 ALA A CA 1
ATOM 740 C C . ALA A 1 112 ? -19.344 -9.788 -1.482 1.00 25.53 170 ALA A C 1
ATOM 741 O O . ALA A 1 112 ? -20.041 -9.422 -2.433 1.00 29.45 170 ALA A O 1
ATOM 743 N N . PRO A 1 113 ? -18.402 -10.720 -1.639 1.00 21.80 171 PRO A N 1
ATOM 744 C CA . PRO A 1 113 ? -18.317 -11.471 -2.896 1.00 24.31 171 PRO A CA 1
ATOM 745 C C . PRO A 1 113 ? -19.651 -12.122 -3.232 1.00 20.45 171 PRO A C 1
ATOM 746 O O . PRO A 1 113 ? -20.374 -12.592 -2.351 1.00 22.63 171 PRO A O 1
ATOM 750 N N . LEU A 1 114 ? -19.975 -12.140 -4.522 1.00 18.45 172 LEU A N 1
ATOM 751 C CA . LEU A 1 114 ? -21.291 -12.583 -4.960 1.00 18.35 172 LEU A CA 1
ATOM 752 C C . LEU A 1 114 ? -21.465 -14.076 -4.718 1.00 20.80 172 LEU A C 1
ATOM 753 O O . LEU A 1 114 ? -20.623 -14.885 -5.120 1.00 18.23 172 LEU A O 1
ATOM 758 N N . LEU A 1 115 ? -22.553 -14.437 -4.046 1.00 19.58 173 LEU A N 1
ATOM 759 C CA . LEU A 1 115 ? -22.927 -15.839 -3.948 1.00 23.19 173 LEU A CA 1
ATOM 760 C C . LEU A 1 115 ? -23.355 -16.335 -5.322 1.00 26.33 173 LEU A C 1
ATOM 761 O O . LEU A 1 115 ? -24.151 -15.684 -6.004 1.00 25.63 173 LEU A O 1
ATOM 766 N N . LEU A 1 116 ? -22.810 -17.476 -5.742 1.00 18.79 174 LEU A N 1
ATOM 767 C CA . LEU A 1 116 ? -23.099 -18.029 -7.061 1.00 19.18 174 LEU A CA 1
ATOM 768 C C . LEU A 1 116 ? -24.081 -19.193 -7.008 1.00 20.02 174 LEU A C 1
ATOM 769 O O . LEU A 1 116 ? -25.034 -19.235 -7.792 1.00 24.59 174 LEU A O 1
ATOM 774 N N . ASN A 1 117 ? -23.870 -20.139 -6.098 1.00 17.21 175 ASN A N 1
ATOM 775 C CA . ASN A 1 117 ? -24.745 -21.299 -5.989 1.00 18.07 175 ASN A CA 1
ATOM 776 C C . ASN A 1 117 ? -24.488 -21.986 -4.656 1.00 24.89 175 ASN A C 1
ATOM 777 O O . ASN A 1 117 ? -23.531 -21.675 -3.943 1.00 19.49 175 ASN A O 1
ATOM 782 N N . THR A 1 118 ? -25.363 -22.933 -4.333 1.00 22.00 176 THR A N 1
ATOM 783 C CA . THR A 1 118 ? -25.237 -23.749 -3.138 1.00 22.70 176 THR A CA 1
ATOM 784 C C . THR A 1 118 ? -25.301 -25.216 -3.538 1.00 30.58 176 THR A C 1
ATOM 785 O O . THR A 1 118 ? -25.802 -25.566 -4.609 1.00 31.56 176 THR A O 1
ATOM 789 N N . PHE A 1 119 ? -24.778 -26.075 -2.667 1.00 29.85 177 PHE A N 1
ATOM 790 C CA . PHE A 1 119 ? -24.824 -27.513 -2.891 1.00 30.91 177 PHE A CA 1
ATOM 791 C C . PHE A 1 119 ? -24.927 -28.210 -1.542 1.00 28.72 177 PHE A C 1
ATOM 792 O O . PHE A 1 119 ? -24.877 -27.576 -0.484 1.00 31.57 177 PHE A O 1
ATOM 800 N N . ASP A 1 120 ? -25.068 -29.534 -1.590 1.00 40.99 178 ASP A N 1
ATOM 801 C CA . ASP A 1 120 ? -25.202 -30.346 -0.388 1.00 41.54 178 ASP A CA 1
ATOM 802 C C . ASP A 1 120 ? -23.940 -30.285 0.464 1.00 36.37 178 ASP A C 1
ATOM 803 O O . ASP A 1 120 ? -23.017 -31.083 0.273 1.00 43.20 178 ASP A O 1
ATOM 808 N N . GLY A 1 121 ? -23.889 -29.344 1.403 1.00 38.51 179 GLY A N 1
ATOM 809 C CA . GLY A 1 121 ? -22.778 -29.234 2.325 1.00 32.54 179 GLY A CA 1
ATOM 810 C C . GLY A 1 121 ? -21.874 -28.031 2.142 1.00 41.99 179 GLY A C 1
ATOM 811 O O . GLY A 1 121 ? -20.833 -27.961 2.806 1.00 32.35 179 GLY A O 1
ATOM 812 N N . GLY A 1 122 ? -22.228 -27.089 1.277 1.00 31.19 180 GLY A N 1
ATOM 813 C CA . GLY A 1 122 ? -21.383 -25.928 1.077 1.00 29.67 180 GLY A CA 1
ATOM 814 C C . GLY A 1 122 ? -21.988 -24.981 0.066 1.00 30.05 180 GLY A C 1
ATOM 815 O O . GLY A 1 122 ? -23.171 -25.071 -0.269 1.00 26.08 180 GLY A O 1
ATOM 816 N N . ARG A 1 123 ? -21.154 -24.063 -0.421 1.00 22.47 181 ARG A N 1
ATOM 817 C CA . ARG A 1 123 ? -21.611 -23.061 -1.372 1.00 24.64 181 ARG A CA 1
ATOM 818 C C . ARG A 1 123 ? -20.450 -22.619 -2.251 1.00 24.85 181 ARG A C 1
ATOM 819 O O . ARG A 1 123 ? -19.282 -22.908 -1.975 1.00 23.13 181 ARG A O 1
ATOM 827 N N . ILE A 1 124 ? -20.793 -21.910 -3.323 1.00 17.76 182 ILE A N 1
ATOM 828 C CA . ILE A 1 124 ? -19.839 -21.451 -4.324 1.00 22.19 182 ILE A CA 1
ATOM 829 C C . ILE A 1 124 ? -19.973 -19.941 -4.440 1.00 23.65 182 ILE A C 1
ATOM 830 O O . ILE A 1 124 ? -21.086 -19.422 -4.579 1.00 22.06 182 ILE A O 1
ATOM 835 N N . GLU A 1 125 ? -18.845 -19.237 -4.382 1.00 17.73 183 GLU A N 1
ATOM 836 C CA . GLU A 1 125 ? -18.848 -17.782 -4.362 1.00 22.05 183 GLU A CA 1
ATOM 837 C C . GLU A 1 125 ? -17.967 -17.237 -5.476 1.00 21.59 183 GLU A C 1
ATOM 838 O O . GLU A 1 125 ? -17.122 -17.941 -6.035 1.00 17.74 183 GLU A O 1
ATOM 844 N N . GLU A 1 126 ? -18.188 -15.963 -5.788 1.00 22.25 184 GLU A N 1
ATOM 845 C CA . GLU A 1 126 ? -17.351 -15.255 -6.744 1.00 25.94 184 GLU A CA 1
ATOM 846 C C . GLU A 1 126 ? -15.894 -15.279 -6.297 1.00 25.25 184 GLU A C 1
ATOM 847 O O . GLU A 1 126 ? -15.590 -15.183 -5.104 1.00 21.54 184 GLU A O 1
ATOM 853 N N . TRP A 1 127 ? -14.988 -15.427 -7.259 1.00 23.82 185 TRP A N 1
ATOM 854 C CA . TRP A 1 127 ? -13.558 -15.369 -6.983 1.00 20.80 185 TRP A CA 1
ATOM 855 C C . TRP A 1 127 ? -13.060 -13.946 -7.203 1.00 28.11 185 TRP A C 1
ATOM 856 O O . TRP A 1 127 ? -13.247 -13.377 -8.285 1.00 25.31 185 TRP A O 1
ATOM 867 N N . LEU A 1 128 ? -12.431 -13.373 -6.179 1.00 22.83 186 LEU A N 1
ATOM 868 C CA . LEU A 1 128 ? -11.891 -12.021 -6.260 1.00 23.28 186 LEU A CA 1
ATOM 869 C C . LEU A 1 128 ? -10.443 -12.089 -6.727 1.00 25.55 186 LEU A C 1
ATOM 870 O O . LEU A 1 128 ? -9.603 -12.716 -6.073 1.00 23.40 186 LEU A O 1
ATOM 875 N N . TYR A 1 129 ? -10.156 -11.447 -7.854 1.00 23.69 187 TYR A N 1
ATOM 876 C CA . TYR A 1 129 ? -8.799 -11.407 -8.379 1.00 25.48 187 TYR A CA 1
ATOM 877 C C . TYR A 1 129 ? -8.005 -10.313 -7.681 1.00 31.65 187 TYR A C 1
ATOM 878 O O . TYR A 1 129 ? -8.446 -9.163 -7.609 1.00 39.59 187 TYR A O 1
ATOM 887 N N . GLY A 1 130 ? -6.838 -10.671 -7.170 1.00 38.97 188 GLY A N 1
ATOM 888 C CA . GLY A 1 130 ? -5.976 -9.736 -6.488 1.00 35.34 188 GLY A CA 1
ATOM 889 C C . GLY A 1 130 ? -5.352 -10.387 -5.276 1.00 32.20 188 GLY A C 1
ATOM 890 O O . GLY A 1 130 ? -5.302 -11.610 -5.164 1.00 37.32 188 GLY A O 1
ATOM 891 N N . ASP A 1 131 ? -4.879 -9.551 -4.360 1.00 32.60 189 ASP A N 1
ATOM 892 C CA . ASP A 1 131 ? -4.215 -10.019 -3.158 1.00 36.73 189 ASP A CA 1
ATOM 893 C C . ASP A 1 131 ? -4.759 -9.283 -1.944 1.00 25.48 189 ASP A C 1
ATOM 894 O O . ASP A 1 131 ? -5.188 -8.130 -2.053 1.00 22.89 189 ASP A O 1
ATOM 899 N N . PRO A 1 132 ? -4.753 -9.923 -0.778 1.00 31.36 190 PRO A N 1
ATOM 900 C CA . PRO A 1 132 ? -5.125 -9.206 0.444 1.00 31.01 190 PRO A CA 1
ATOM 901 C C . PRO A 1 132 ? -4.090 -8.145 0.763 1.00 30.13 190 PRO A C 1
ATOM 902 O O . PRO A 1 132 ? -2.929 -8.235 0.358 1.00 32.65 190 PRO A O 1
ATOM 906 N N . LEU A 1 133 ? -4.525 -7.123 1.489 1.00 21.67 191 LEU A N 1
ATOM 907 C CA . LEU A 1 133 ? -3.588 -6.109 1.941 1.00 25.11 191 LEU A CA 1
ATOM 908 C C . LEU A 1 133 ? -2.594 -6.714 2.925 1.00 28.20 191 LEU A C 1
ATOM 909 O O . LEU A 1 133 ? -2.898 -7.663 3.652 1.00 23.45 191 LEU A O 1
ATOM 914 N N . SER A 1 134 ? -1.391 -6.162 2.930 1.00 25.98 192 SER A N 1
ATOM 915 C CA . SER A 1 134 ? -0.336 -6.595 3.829 1.00 27.93 192 SER A CA 1
ATOM 916 C C . SER A 1 134 ? -0.208 -5.624 4.997 1.00 24.24 192 SER A C 1
ATOM 917 O O . SER A 1 134 ? -0.775 -4.529 4.995 1.00 26.84 192 SER A O 1
ATOM 920 N N . ILE A 1 135 ? 0.552 -6.045 6.012 1.00 21.90 193 ILE A N 1
ATOM 921 C CA . ILE A 1 135 ? 0.790 -5.171 7.158 1.00 23.33 193 ILE A CA 1
ATOM 922 C C . ILE A 1 135 ? 1.532 -3.916 6.725 1.00 22.81 193 ILE A C 1
ATOM 923 O O . ILE A 1 135 ? 1.379 -2.851 7.335 1.00 29.51 193 ILE A O 1
ATOM 928 N N . ASP A 1 136 ? 2.328 -4.009 5.657 1.00 26.89 194 ASP A N 1
ATOM 929 C CA . ASP A 1 136 ? 3.056 -2.848 5.163 1.00 25.43 194 ASP A CA 1
ATOM 930 C C . ASP A 1 136 ? 2.167 -1.923 4.340 1.00 27.42 194 ASP A C 1
ATOM 931 O O . ASP A 1 136 ? 2.450 -0.723 4.246 1.00 27.02 194 ASP A O 1
ATOM 936 N N . ASP A 1 137 ? 1.098 -2.454 3.738 1.00 30.89 195 ASP A N 1
ATOM 937 C CA . ASP A 1 137 ? 0.161 -1.601 3.011 1.00 28.86 195 ASP A CA 1
ATOM 938 C C . ASP A 1 137 ? -0.520 -0.605 3.939 1.00 27.14 195 ASP A C 1
ATOM 939 O O . ASP A 1 137 ? -0.891 0.494 3.507 1.00 28.34 195 ASP A O 1
ATOM 944 N N . LEU A 1 138 ? -0.690 -0.964 5.212 1.00 23.51 196 LEU A N 1
ATOM 945 C CA . LEU A 1 138 ? -1.359 -0.086 6.164 1.00 28.27 196 LEU A CA 1
ATOM 946 C C . LEU A 1 138 ? -0.498 1.102 6.573 1.00 29.62 196 LEU A C 1
ATOM 947 O O . LEU A 1 138 ? -1.000 2.002 7.255 1.00 29.47 196 LEU A O 1
ATOM 952 N N . LYS A 1 139 ? 0.777 1.122 6.184 1.00 28.05 197 LYS A N 1
ATOM 953 C CA . LYS A 1 139 ? 1.612 2.305 6.344 1.00 36.39 197 LYS A CA 1
ATOM 954 C C . LYS A 1 139 ? 1.459 3.288 5.194 1.00 38.38 197 LYS A C 1
ATOM 955 O O . LYS A 1 139 ? 1.798 4.467 5.352 1.00 40.38 197 LYS A O 1
ATOM 961 N N . ASN A 1 140 ? 0.964 2.829 4.046 1.00 36.85 198 ASN A N 1
ATOM 962 C CA . ASN A 1 140 ? 0.762 3.700 2.897 1.00 30.41 198 ASN A CA 1
ATOM 963 C C . ASN A 1 140 ? -0.444 4.596 3.145 1.00 41.71 198 ASN A C 1
ATOM 964 O O . ASN A 1 140 ? -1.565 4.106 3.321 1.00 33.23 198 ASN A O 1
ATOM 969 N N . LYS A 1 141 ? -0.214 5.910 3.150 1.00 38.95 199 LYS A N 1
ATOM 970 C CA . LYS A 1 141 ? -1.280 6.850 3.473 1.00 44.11 199 LYS A CA 1
ATOM 971 C C . LYS A 1 141 ? -2.398 6.819 2.440 1.00 37.68 199 LYS A C 1
ATOM 972 O O . LYS A 1 141 ? -3.570 7.013 2.787 1.00 33.55 199 LYS A O 1
ATOM 978 N N . SER A 1 142 ? -2.064 6.586 1.169 1.00 35.28 200 SER A N 1
ATOM 979 C CA . SER A 1 142 ? -3.106 6.485 0.155 1.00 33.78 200 SER A CA 1
ATOM 980 C C . SER A 1 142 ? -3.975 5.254 0.374 1.00 41.14 200 SER A C 1
ATOM 981 O O . SER A 1 142 ? -5.190 5.312 0.150 1.00 31.28 200 SER A O 1
ATOM 984 N N . ILE A 1 143 ? -3.376 4.144 0.818 1.00 34.57 201 ILE A N 1
ATOM 985 C CA . ILE A 1 143 ? -4.156 2.949 1.129 1.00 32.74 201 ILE A CA 1
ATOM 986 C C . ILE A 1 143 ? -5.089 3.216 2.304 1.00 28.17 201 ILE A C 1
ATOM 987 O O . ILE A 1 143 ? -6.250 2.789 2.304 1.00 28.25 201 ILE A O 1
ATOM 992 N N . LEU A 1 144 ? -4.598 3.933 3.320 1.00 29.69 202 LEU A N 1
ATOM 993 C CA . LEU A 1 144 ? -5.429 4.270 4.472 1.00 25.38 202 LEU A CA 1
ATOM 994 C C . LEU A 1 144 ? -6.633 5.110 4.062 1.00 33.40 202 LEU A C 1
ATOM 995 O O . LEU A 1 144 ? -7.741 4.917 4.578 1.00 31.41 202 LEU A O 1
ATOM 1000 N N . VAL A 1 145 ? -6.432 6.059 3.145 1.00 33.45 203 VAL A N 1
ATOM 1001 C CA . VAL A 1 145 ? -7.546 6.864 2.654 1.00 28.43 203 VAL A CA 1
ATOM 1002 C C . VAL A 1 145 ? -8.554 5.982 1.929 1.00 24.34 203 VAL A C 1
ATOM 1003 O O . VAL A 1 145 ? -9.770 6.130 2.101 1.00 33.65 203 VAL A O 1
ATOM 1007 N N . GLY A 1 146 ? -8.063 5.038 1.124 1.00 30.58 204 GLY A N 1
ATOM 1008 C CA . GLY A 1 146 ? -8.966 4.128 0.435 1.00 27.10 204 GLY A CA 1
ATOM 1009 C C . GLY A 1 146 ? -9.758 3.259 1.388 1.00 27.13 204 GLY A C 1
ATOM 1010 O O . GLY A 1 146 ? -10.950 3.015 1.176 1.00 29.51 204 GLY A O 1
ATOM 1011 N N . ILE A 1 147 ? -9.115 2.779 2.456 1.00 28.13 205 ILE A N 1
ATOM 1012 C CA . ILE A 1 147 ? -9.816 1.962 3.441 1.00 22.63 205 ILE A CA 1
ATOM 1013 C C . ILE A 1 147 ? -10.892 2.780 4.144 1.00 24.07 205 ILE A C 1
ATOM 1014 O O . ILE A 1 147 ? -12.013 2.304 4.356 1.00 23.72 205 ILE A O 1
ATOM 1019 N N . ALA A 1 148 ? -10.571 4.023 4.510 1.00 28.46 206 ALA A N 1
ATOM 1020 C CA . ALA A 1 148 ? -11.544 4.864 5.201 1.00 32.08 206 ALA A CA 1
ATOM 1021 C C . ALA A 1 148 ? -12.749 5.161 4.316 1.00 27.12 206 ALA A C 1
ATOM 1022 O O . ALA A 1 148 ? -13.884 5.220 4.801 1.00 28.32 206 ALA A O 1
ATOM 1024 N N . ASN A 1 149 ? -12.523 5.347 3.013 1.00 29.75 207 ASN A N 1
ATOM 1025 C CA . ASN A 1 149 ? -13.637 5.578 2.099 1.00 32.41 207 ASN A CA 1
ATOM 1026 C C . ASN A 1 149 ? -14.526 4.346 1.990 1.00 30.83 207 ASN A C 1
ATOM 1027 O O . ASN A 1 149 ? -15.757 4.458 2.012 1.00 35.44 207 ASN A O 1
ATOM 1032 N N . VAL A 1 150 ? -13.919 3.163 1.870 1.00 31.50 208 VAL A N 1
ATOM 1033 C CA . VAL A 1 150 ? -14.696 1.931 1.760 1.00 29.38 208 VAL A CA 1
ATOM 1034 C C . VAL A 1 150 ? -15.532 1.717 3.015 1.00 34.76 208 VAL A C 1
ATOM 1035 O O . VAL A 1 150 ? -16.735 1.437 2.944 1.00 30.04 208 VAL A O 1
ATOM 1039 N N . LEU A 1 151 ? -14.908 1.855 4.184 1.00 26.49 209 LEU A N 1
ATOM 1040 C CA . LEU A 1 151 ? -15.623 1.586 5.426 1.00 26.86 209 LEU A CA 1
ATOM 1041 C C . LEU A 1 151 ? -16.650 2.671 5.726 1.00 29.35 209 LEU A C 1
ATOM 1042 O O . LEU A 1 151 ? -17.724 2.382 6.268 1.00 29.31 209 LEU A O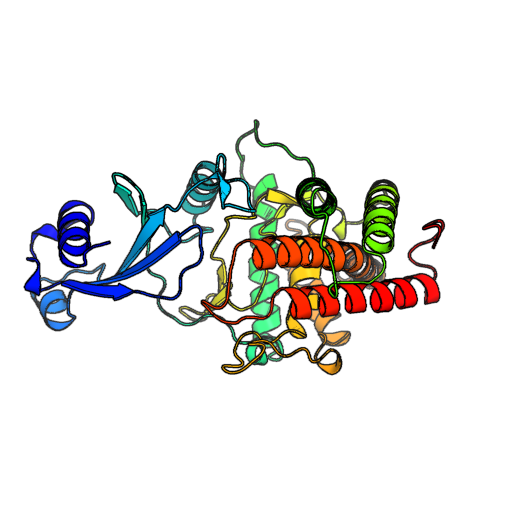 1
ATOM 1047 N N . GLY A 1 152 ? -16.347 3.922 5.375 1.00 27.94 210 GLY A N 1
ATOM 1048 C CA . GLY A 1 152 ? -17.328 4.981 5.555 1.00 35.00 210 GLY A CA 1
ATOM 1049 C C . GLY A 1 152 ? -18.585 4.743 4.742 1.00 30.80 210 GLY A C 1
ATOM 1050 O O . GLY A 1 152 ? -19.702 4.846 5.253 1.00 31.29 210 GLY A O 1
ATOM 1051 N N . LYS A 1 153 ? -18.416 4.410 3.461 1.00 30.50 211 LYS A N 1
ATOM 1052 C CA . LYS A 1 153 ? -19.562 4.086 2.619 1.00 31.93 211 LYS A CA 1
ATOM 1053 C C . LYS A 1 153 ? -20.256 2.816 3.098 1.00 31.00 211 LYS A C 1
ATOM 1054 O O . LYS A 1 153 ? -21.490 2.732 3.089 1.00 36.02 211 LYS A O 1
ATOM 1060 N N . PHE A 1 154 ? -19.476 1.821 3.534 1.00 27.94 212 PHE A N 1
ATOM 1061 C CA . PHE A 1 154 ? -20.051 0.557 3.985 1.00 28.57 212 PHE A CA 1
ATOM 1062 C C . PHE A 1 154 ? -20.933 0.752 5.212 1.00 26.27 212 PHE A C 1
ATOM 1063 O O . PHE A 1 154 ? -21.994 0.129 5.330 1.00 26.64 212 PHE A O 1
ATOM 1071 N N . HIS A 1 155 ? -20.515 1.621 6.134 1.00 23.86 213 HIS A N 1
ATOM 1072 C CA . HIS A 1 155 ? -21.267 1.829 7.365 1.00 24.36 213 HIS A CA 1
ATOM 1073 C C . HIS A 1 155 ? -22.568 2.596 7.152 1.00 20.86 213 HIS A C 1
ATOM 1074 O O . HIS A 1 155 ? -23.413 2.599 8.053 1.00 24.14 213 HIS A O 1
ATOM 1081 N N . THR A 1 156 ? -22.757 3.237 5.998 1.00 25.35 214 THR A N 1
ATOM 1082 C CA . THR A 1 156 ? -24.022 3.904 5.701 1.00 32.53 214 THR A CA 1
ATOM 1083 C C . THR A 1 156 ? -25.113 2.943 5.248 1.00 33.78 214 THR A C 1
ATOM 1084 O O . THR A 1 156 ? -26.221 3.396 4.940 1.00 35.68 214 THR A O 1
ATOM 1088 N N . LEU A 1 157 ? -24.837 1.636 5.214 1.00 30.79 215 LEU A N 1
ATOM 1089 C CA . LEU A 1 157 ? -25.780 0.687 4.629 1.00 31.85 215 LEU A CA 1
ATOM 1090 C C . LEU A 1 157 ? -27.087 0.634 5.412 1.00 37.51 215 LEU A C 1
ATOM 1091 O O . LEU A 1 157 ? -28.176 0.661 4.826 1.00 37.47 215 LEU A O 1
ATOM 1096 N N . SER A 1 158 ? -27.000 0.551 6.743 1.00 31.51 216 SER A N 1
ATOM 1097 C CA . SER A 1 158 ? -28.194 0.337 7.554 1.00 32.07 216 SER A CA 1
ATOM 1098 C C . SER A 1 158 ? -29.185 1.491 7.463 1.00 40.21 216 SER A C 1
ATOM 1099 O O . SER A 1 158 ? -30.375 1.290 7.727 1.00 33.55 216 SER A O 1
ATOM 1102 N N . ARG A 1 159 ? -28.730 2.691 7.100 1.00 37.36 217 ARG A N 1
ATOM 1103 C CA . ARG A 1 159 ? -29.625 3.834 6.986 1.00 39.01 217 ARG A CA 1
ATOM 1104 C C . ARG A 1 159 ? -29.983 4.182 5.548 1.00 41.45 217 ARG A C 1
ATOM 1105 O O . ARG A 1 159 ? -30.984 4.873 5.330 1.00 38.59 217 ARG A O 1
ATOM 1113 N N . LYS A 1 160 ? -29.202 3.726 4.568 1.00 38.63 218 LYS A N 1
ATOM 1114 C CA . LYS A 1 160 ? -29.499 3.980 3.165 1.00 41.43 218 LYS A CA 1
ATOM 1115 C C . LYS A 1 160 ? -30.242 2.832 2.493 1.00 44.38 218 LYS A C 1
ATOM 1116 O O . LYS A 1 160 ? -30.742 3.009 1.378 1.00 46.65 218 LYS A O 1
ATOM 1122 N N . ARG A 1 161 ? -30.307 1.664 3.129 1.00 38.10 219 ARG A N 1
ATOM 1123 C CA . ARG A 1 161 ? -31.100 0.544 2.643 1.00 46.91 219 ARG A CA 1
ATOM 1124 C C . ARG A 1 161 ? -31.787 -0.110 3.833 1.00 43.62 219 ARG A C 1
ATOM 1125 O O . ARG A 1 161 ? -31.410 0.108 4.986 1.00 43.06 219 ARG A O 1
ATOM 1133 N N . HIS A 1 162 ? -32.806 -0.917 3.546 1.00 38.66 220 HIS A N 1
ATOM 1134 C CA . HIS A 1 162 ? -33.644 -1.512 4.587 1.00 40.73 220 HIS A CA 1
ATOM 1135 C C . HIS A 1 162 ? -33.167 -2.937 4.852 1.00 39.58 220 HIS A C 1
ATOM 1136 O O . HIS A 1 162 ? -33.583 -3.887 4.189 1.00 39.18 220 HIS A O 1
ATOM 1143 N N . LEU A 1 163 ? -32.288 -3.079 5.843 1.00 38.62 221 LEU A N 1
ATOM 1144 C CA . LEU A 1 163 ? -31.847 -4.389 6.284 1.00 38.50 221 LEU A CA 1
ATOM 1145 C C . LEU A 1 163 ? -33.002 -5.123 6.964 1.00 32.90 221 LEU A C 1
ATOM 1146 O O . LEU A 1 163 ? -33.956 -4.495 7.428 1.00 34.12 221 LEU A O 1
ATOM 1151 N N . PRO A 1 164 ? -32.944 -6.469 7.024 1.00 37.27 222 PRO A N 1
ATOM 1152 C CA . PRO A 1 164 ? -34.047 -7.232 7.633 1.00 29.88 222 PRO A CA 1
ATOM 1153 C C . PRO A 1 164 ? -34.406 -6.764 9.035 1.00 35.88 222 PRO A C 1
ATOM 1154 O O . PRO A 1 164 ? -33.549 -6.704 9.922 1.00 24.82 222 PRO A O 1
ATOM 1158 N N . GLU A 1 165 ? -35.688 -6.442 9.236 1.00 33.40 223 GLU A N 1
ATOM 1159 C CA . GLU A 1 165 ? -36.131 -5.803 10.471 1.00 31.63 223 GLU A CA 1
ATOM 1160 C C . GLU A 1 165 ? -35.976 -6.699 11.692 1.00 24.39 223 GLU A C 1
ATOM 1161 O O . GLU A 1 165 ? -35.864 -6.185 12.810 1.00 33.84 223 GLU A O 1
ATOM 1167 N N . HIS A 1 166 ? -35.973 -8.017 11.513 1.00 24.13 224 HIS A N 1
ATOM 1168 C CA . HIS A 1 166 ? -35.882 -8.929 12.646 1.00 30.63 224 HIS A CA 1
ATOM 1169 C C . HIS A 1 166 ? -34.457 -9.126 13.149 1.00 31.02 224 HIS A C 1
ATOM 1170 O O . HIS A 1 166 ? -34.262 -9.876 14.112 1.00 30.45 224 HIS A O 1
ATOM 1177 N N . TRP A 1 167 ? -33.465 -8.483 12.535 1.00 29.70 225 TRP A N 1
ATOM 1178 C CA . TRP A 1 167 ? -32.083 -8.656 12.966 1.00 27.65 225 TRP A CA 1
ATOM 1179 C C . TRP A 1 167 ? -31.863 -8.005 14.326 1.00 35.88 225 TRP A C 1
ATOM 1180 O O . TRP A 1 167 ? -32.225 -6.843 14.536 1.00 27.37 225 TRP A O 1
ATOM 1191 N N . ASP A 1 168 ? -31.270 -8.762 15.248 1.00 31.26 226 ASP A N 1
ATOM 1192 C CA . ASP A 1 168 ? -30.935 -8.235 16.565 1.00 38.52 226 ASP A CA 1
ATOM 1193 C C . ASP A 1 168 ? -29.962 -7.068 16.439 1.00 34.10 226 ASP A C 1
ATOM 1194 O O . ASP A 1 168 ? -28.895 -7.196 15.833 1.00 38.64 226 ASP A O 1
ATOM 1199 N N . LYS A 1 169 ? -30.332 -5.929 17.023 1.00 30.75 227 LYS A N 1
ATOM 1200 C CA . LYS A 1 169 ? -29.523 -4.720 16.956 1.00 31.19 227 LYS A CA 1
ATOM 1201 C C . LYS A 1 169 ? -28.637 -4.528 18.181 1.00 28.96 227 LYS A C 1
ATOM 1202 O O . LYS A 1 169 ? -28.015 -3.470 18.321 1.00 32.89 227 LYS A O 1
ATOM 1208 N N . THR A 1 170 ? -28.569 -5.513 19.066 1.00 27.63 228 THR A N 1
ATOM 1209 C CA . THR A 1 170 ? -27.625 -5.463 20.171 1.00 32.29 228 THR A CA 1
ATOM 1210 C C . THR A 1 170 ? -26.210 -5.361 19.616 1.00 30.15 228 THR A C 1
ATOM 1211 O O . THR A 1 170 ? -25.821 -6.196 18.785 1.00 25.16 228 THR A O 1
ATOM 1215 N N . PRO A 1 171 ? -25.421 -4.362 20.013 1.00 31.02 229 PRO A N 1
ATOM 1216 C CA . PRO A 1 171 ? -24.034 -4.290 19.541 1.00 27.09 229 PRO A CA 1
ATOM 1217 C C . PRO A 1 171 ? -23.280 -5.572 19.872 1.00 20.77 229 PRO A C 1
ATOM 1218 O O . PRO A 1 171 ? -23.292 -6.041 21.011 1.00 24.14 229 PRO A O 1
ATOM 1222 N N . CYS A 1 172 ? -22.633 -6.147 18.853 1.00 24.72 230 CYS A N 1
ATOM 1223 C CA . CYS A 1 172 ? -21.913 -7.407 19.020 1.00 25.97 230 CYS A CA 1
ATOM 1224 C C . CYS A 1 172 ? -20.732 -7.306 19.975 1.00 27.13 230 CYS A C 1
ATOM 1225 O O . CYS A 1 172 ? -20.189 -8.345 20.365 1.00 28.87 230 CYS A O 1
ATOM 1228 N N . VAL A 1 173 ? -20.316 -6.098 20.359 1.00 26.01 231 VAL A N 1
ATOM 1229 C CA . VAL A 1 173 ? -19.314 -5.981 21.413 1.00 25.39 231 VAL A CA 1
ATOM 1230 C C . VAL A 1 173 ? -19.826 -6.637 22.689 1.00 28.70 231 VAL A C 1
ATOM 1231 O O . VAL A 1 173 ? -19.069 -7.284 23.419 1.00 25.98 231 VAL A O 1
ATOM 1235 N N . PHE A 1 174 ? -21.129 -6.508 22.958 1.00 28.43 232 PHE A N 1
ATOM 1236 C CA . PHE A 1 174 ? -21.728 -7.205 24.091 1.00 25.31 232 PHE A CA 1
ATOM 1237 C C . PHE A 1 174 ? -21.812 -8.701 23.827 1.00 27.95 232 PHE A C 1
ATOM 1238 O O . PHE A 1 174 ? -21.439 -9.516 24.679 1.00 30.60 232 PHE A O 1
ATOM 1246 N N . LYS A 1 175 ? -22.307 -9.081 22.645 1.00 23.43 233 LYS A N 1
ATOM 1247 C CA . LYS A 1 175 ? -22.569 -10.488 22.361 1.00 25.81 233 LYS A CA 1
ATOM 1248 C C . LYS A 1 175 ? -21.275 -11.285 22.258 1.00 26.30 233 LYS A C 1
ATOM 1249 O O . LYS A 1 175 ? -21.168 -12.385 22.814 1.00 27.27 233 LYS A O 1
ATOM 1255 N N . MET A 1 176 ? -20.280 -10.751 21.546 1.00 22.78 234 MET A N 1
ATOM 1256 C CA . MET A 1 176 ? -18.999 -11.445 21.451 1.00 30.41 234 MET A CA 1
ATOM 1257 C C . MET A 1 176 ? -18.345 -11.571 22.820 1.00 29.77 234 MET A C 1
ATOM 1258 O O . MET A 1 176 ? -17.851 -12.646 23.184 1.00 28.19 234 MET A O 1
ATOM 1263 N N . MET A 1 177 ? -18.344 -10.486 23.598 1.00 24.63 235 MET A N 1
ATOM 1264 C CA . MET A 1 177 ? -17.743 -10.526 24.927 1.00 24.52 235 MET A CA 1
ATOM 1265 C C . MET A 1 177 ? -18.460 -11.528 25.822 1.00 29.36 235 MET A C 1
ATOM 1266 O O . MET A 1 177 ? -17.821 -12.353 26.484 1.00 31.74 235 MET A O 1
ATOM 1271 N N . ASP A 1 178 ? -19.794 -11.477 25.847 1.00 25.42 236 ASP A N 1
ATOM 1272 C CA . ASP A 1 178 ? -20.556 -12.373 26.712 1.00 32.57 236 ASP A CA 1
ATOM 1273 C C . ASP A 1 178 ? -20.388 -13.826 26.287 1.00 30.52 236 ASP A C 1
ATOM 1274 O O . ASP A 1 178 ? -20.104 -14.697 27.118 1.00 34.38 236 ASP A O 1
ATOM 1279 N N . ARG A 1 179 ? -20.557 -14.104 24.991 1.00 26.00 237 ARG A N 1
ATOM 1280 C CA . ARG A 1 179 ? -20.505 -15.480 24.505 1.00 30.86 237 ARG A CA 1
ATOM 1281 C C . ARG A 1 179 ? -19.148 -16.119 24.772 1.00 39.57 237 ARG A C 1
ATOM 1282 O O . ARG A 1 179 ? -19.072 -17.267 25.228 1.00 39.16 237 ARG A O 1
ATOM 1290 N N . TRP A 1 180 ? -18.064 -15.393 24.505 1.00 27.15 238 TRP A N 1
ATOM 1291 C CA . TRP A 1 180 ? -16.734 -15.980 24.604 1.00 31.64 238 TRP A CA 1
ATOM 1292 C C . TRP A 1 180 ? -16.165 -15.936 26.016 1.00 31.72 238 TRP A C 1
ATOM 1293 O O . TRP A 1 180 ? -15.321 -16.772 26.356 1.00 36.34 238 TRP A O 1
ATOM 1304 N N . ARG A 1 181 ? -16.608 -14.993 26.852 1.00 32.43 239 ARG A N 1
ATOM 1305 C CA . ARG A 1 181 ? -16.224 -15.042 28.259 1.00 37.58 239 ARG A CA 1
ATOM 1306 C C . ARG A 1 181 ? -16.829 -16.259 28.945 1.00 36.63 239 ARG A C 1
ATOM 1307 O O . ARG A 1 181 ? -16.194 -16.869 29.813 1.00 41.20 239 ARG A O 1
ATOM 1315 N N . LEU A 1 182 ? -18.053 -16.627 28.562 1.00 37.03 240 LEU A N 1
ATOM 1316 C CA . LEU A 1 182 ? -18.699 -17.801 29.140 1.00 40.71 240 LEU A CA 1
ATOM 1317 C C . LEU A 1 182 ? -17.940 -19.074 28.787 1.00 37.54 240 LEU A C 1
ATOM 1318 O O . LEU A 1 182 ? -17.674 -19.914 29.654 1.00 45.32 240 LEU A O 1
ATOM 1323 N N . ALA A 1 183 ? -17.585 -19.233 27.509 1.00 37.83 241 ALA A N 1
ATOM 1324 C CA . ALA A 1 183 ? -16.851 -20.422 27.088 1.00 36.60 241 ALA A CA 1
ATOM 1325 C C . ALA A 1 183 ? -15.482 -20.502 27.750 1.00 38.01 241 ALA A C 1
ATOM 1326 O O . ALA A 1 183 ? -14.998 -21.601 28.043 1.00 46.56 241 ALA A O 1
ATOM 1328 N N . VAL A 1 184 ? -14.846 -19.355 28.000 1.00 38.97 242 VAL A N 1
ATOM 1329 C CA . VAL A 1 184 ? -13.528 -19.359 28.626 1.00 35.94 242 VAL A CA 1
ATOM 1330 C C . VAL A 1 184 ? -13.634 -19.742 30.098 1.00 41.03 242 VAL A C 1
ATOM 1331 O O . VAL A 1 184 ? -12.824 -20.526 30.608 1.00 48.83 242 VAL A O 1
ATOM 1335 N N . SER A 1 185 ? -14.635 -19.205 30.802 1.00 44.99 243 SER A N 1
ATOM 1336 C CA . SER A 1 185 ? -14.816 -19.531 32.213 1.00 52.40 243 SER A CA 1
ATOM 1337 C C . SER A 1 185 ? -15.179 -20.994 32.431 1.00 55.28 243 SER A C 1
ATOM 1338 O O . SER A 1 185 ? -14.942 -21.522 33.523 1.00 48.98 243 SER A O 1
ATOM 1341 N N . ASN A 1 186 ? -15.748 -21.659 31.422 1.00 46.94 244 ASN A N 1
ATOM 1342 C CA . ASN A 1 186 ? -16.068 -23.077 31.532 1.00 51.99 244 ASN A CA 1
ATOM 1343 C C . ASN A 1 186 ? -14.831 -23.964 31.512 1.00 60.46 244 ASN A C 1
ATOM 1344 O O . ASN A 1 186 ? -14.954 -25.171 31.744 1.00 68.00 244 ASN A O 1
ATOM 1349 N N . TYR A 1 187 ? -13.655 -23.406 31.242 1.00 57.67 245 TYR A N 1
ATOM 1350 C CA . TYR A 1 187 ? -12.421 -24.175 31.246 1.00 66.45 245 TYR A CA 1
ATOM 1351 C C . TYR A 1 187 ? -11.857 -24.248 32.657 1.00 73.16 245 TYR A C 1
ATOM 1352 O O . TYR A 1 187 ? -11.898 -23.270 33.409 1.00 73.64 245 TYR A O 1
ATOM 1361 N N . LYS A 1 188 ? -11.343 -25.423 33.016 1.00 75.42 246 LYS A N 1
ATOM 1362 C CA . LYS A 1 188 ? -10.709 -25.626 34.311 1.00 79.37 246 LYS A CA 1
ATOM 1363 C C . LYS A 1 188 ? -9.189 -25.575 34.244 1.00 83.13 246 LYS A C 1
ATOM 1364 O O . LYS A 1 188 ? -8.544 -25.397 35.283 1.00 85.40 246 LYS A O 1
ATOM 1370 N N . ASN A 1 189 ? -8.610 -25.716 33.052 1.00 88.20 247 ASN A N 1
ATOM 1371 C CA . ASN A 1 189 ? -7.166 -25.641 32.873 1.00 85.34 247 ASN A CA 1
ATOM 1372 C C . ASN A 1 189 ? -6.703 -24.198 33.002 1.00 82.75 247 ASN A C 1
ATOM 1373 O O . ASN A 1 189 ? -6.414 -23.726 34.107 1.00 83.13 247 ASN A O 1
ATOM 1378 N N . LEU A 1 190 ? -6.645 -23.493 31.871 1.00 81.83 248 LEU A N 1
ATOM 1379 C CA . LEU A 1 190 ? -6.247 -22.088 31.794 1.00 85.54 248 LEU A CA 1
ATOM 1380 C C . LEU A 1 190 ? -4.855 -21.847 32.360 1.00 86.06 248 LEU A C 1
ATOM 1381 O O . LEU A 1 190 ? -4.533 -20.729 32.775 1.00 69.13 248 LEU A O 1
ATOM 1386 N N . ASP A 1 191 ? -4.015 -22.876 32.381 1.00 90.84 249 ASP A N 1
ATOM 1387 C CA . ASP A 1 191 ? -2.645 -22.711 32.833 1.00 88.14 249 ASP A CA 1
ATOM 1388 C C . ASP A 1 191 ? -1.789 -22.130 31.716 1.00 83.90 249 ASP A C 1
ATOM 1389 O O . ASP A 1 191 ? -1.932 -22.491 30.542 1.00 84.36 249 ASP A O 1
ATOM 1394 N N . LYS A 1 192 ? -0.872 -21.250 32.116 1.00 77.32 250 LYS A N 1
ATOM 1395 C CA . LYS A 1 192 ? -0.251 -20.216 31.294 1.00 85.98 250 LYS A CA 1
ATOM 1396 C C . LYS A 1 192 ? -1.007 -19.896 30.007 1.00 91.57 250 LYS A C 1
ATOM 1397 O O . LYS A 1 192 ? -0.559 -20.224 28.904 1.00 84.48 250 LYS A O 1
ATOM 1403 N N . VAL A 1 193 ? -2.189 -19.310 30.170 1.00 83.80 251 VAL A N 1
ATOM 1404 C CA . VAL A 1 193 ? -2.585 -18.123 29.430 1.00 77.36 251 VAL A CA 1
ATOM 1405 C C . VAL A 1 193 ? -2.509 -16.901 30.330 1.00 75.52 251 VAL A C 1
ATOM 1406 O O . VAL A 1 193 ? -2.094 -15.816 29.902 1.00 78.13 251 VAL A O 1
ATOM 1410 N N . THR A 1 194 ? -2.848 -17.093 31.600 1.00 81.34 252 THR A N 1
ATOM 1411 C CA . THR A 1 194 ? -2.736 -16.131 32.681 1.00 83.33 252 THR A CA 1
ATOM 1412 C C . THR A 1 194 ? -2.891 -16.904 33.982 1.00 86.01 252 THR A C 1
ATOM 1413 O O . THR A 1 194 ? -3.648 -17.877 34.039 1.00 81.76 252 THR A O 1
ATOM 1417 N N . LEU A 1 195 ? -2.165 -16.480 35.017 1.00 89.59 253 LEU A N 1
ATOM 1418 C CA . LEU A 1 195 ? -2.293 -17.154 36.305 1.00 85.18 253 LEU A CA 1
ATOM 1419 C C . LEU A 1 195 ? -3.630 -16.844 36.968 1.00 84.58 253 LEU A C 1
ATOM 1420 O O . LEU A 1 195 ? -4.116 -17.636 37.784 1.00 89.33 253 LEU A O 1
ATOM 1425 N N . ASP A 1 196 ? -4.243 -15.707 36.626 1.00 77.84 254 ASP A N 1
ATOM 1426 C CA . ASP A 1 196 ? -5.550 -15.312 37.156 1.00 81.43 254 ASP A CA 1
ATOM 1427 C C . ASP A 1 196 ? -6.444 -14.945 35.973 1.00 76.33 254 ASP A C 1
ATOM 1428 O O . ASP A 1 196 ? -6.558 -13.774 35.603 1.00 68.91 254 ASP A O 1
ATOM 1433 N N . ILE A 1 197 ? -7.078 -15.958 35.380 1.00 75.08 255 ILE A N 1
ATOM 1434 C CA . ILE A 1 197 ? -7.983 -15.710 34.261 1.00 62.46 255 ILE A CA 1
ATOM 1435 C C . ILE A 1 197 ? -9.201 -14.918 34.716 1.00 54.70 255 ILE A C 1
ATOM 1436 O O . ILE A 1 197 ? -9.739 -14.102 33.958 1.00 54.79 255 ILE A O 1
ATOM 1441 N N . ASN A 1 198 ? -9.639 -15.123 35.962 1.00 49.23 256 ASN A N 1
ATOM 1442 C CA . ASN A 1 198 ? -10.820 -14.422 36.450 1.00 63.37 256 ASN A CA 1
ATOM 1443 C C . ASN A 1 198 ? -10.536 -12.958 36.758 1.00 52.23 256 ASN A C 1
ATOM 1444 O O . ASN A 1 198 ? -11.480 -12.189 36.948 1.00 54.84 256 ASN A O 1
ATOM 1449 N N . LYS A 1 199 ? -9.267 -12.547 36.794 1.00 56.32 257 LYS A N 1
ATOM 1450 C CA . LYS A 1 199 ? -8.969 -11.121 36.765 1.00 52.68 257 LYS A CA 1
ATOM 1451 C C . LYS A 1 199 ? -9.489 -10.504 35.478 1.00 46.15 257 LYS A C 1
ATOM 1452 O O . LYS A 1 199 ? -10.198 -9.494 35.500 1.00 48.63 257 LYS A O 1
ATOM 1458 N N . TYR A 1 200 ? -9.158 -11.119 34.341 1.00 40.70 258 TYR A N 1
ATOM 1459 C CA . TYR A 1 200 ? -9.616 -10.620 33.053 1.00 41.33 258 TYR A CA 1
ATOM 1460 C C . TYR A 1 200 ? -11.084 -10.937 32.810 1.00 39.63 258 TYR A C 1
ATOM 1461 O O . TYR A 1 200 ? -11.750 -10.219 32.057 1.00 36.40 258 TYR A O 1
ATOM 1470 N N . ILE A 1 201 ? -11.605 -11.994 33.436 1.00 46.69 259 ILE A N 1
ATOM 1471 C CA . ILE A 1 201 ? -13.045 -12.228 33.396 1.00 42.02 259 ILE A CA 1
ATOM 1472 C C . ILE A 1 201 ? -13.777 -11.122 34.145 1.00 44.42 259 ILE A C 1
ATOM 1473 O O . ILE A 1 201 ? -14.835 -10.652 33.708 1.00 42.59 259 ILE A O 1
ATOM 1478 N N . GLN A 1 202 ? -13.221 -10.674 35.274 1.00 41.52 260 GLN A N 1
ATOM 1479 C CA . GLN A 1 202 ? -13.821 -9.550 35.986 1.00 40.52 260 GLN A CA 1
ATOM 1480 C C . GLN A 1 202 ? -13.578 -8.237 35.250 1.00 41.56 260 GLN A C 1
ATOM 1481 O O . GLN A 1 202 ? -14.433 -7.343 35.268 1.00 30.49 260 GLN A O 1
ATOM 1487 N N . GLU A 1 203 ? -12.416 -8.095 34.604 1.00 34.56 261 GLU A N 1
ATOM 1488 C CA . GLU A 1 203 ? -12.190 -6.927 33.756 1.00 37.33 261 GLU A CA 1
ATOM 1489 C C . GLU A 1 203 ? -13.218 -6.868 32.635 1.00 35.26 261 GLU A C 1
ATOM 1490 O O . GLU A 1 203 ? -13.669 -5.782 32.250 1.00 36.64 261 GLU A O 1
ATOM 1496 N N . SER A 1 204 ? -13.603 -8.032 32.106 1.00 33.20 262 SER A N 1
ATOM 1497 C CA . SER A 1 204 ? -14.626 -8.084 31.067 1.00 35.72 262 SER A CA 1
ATOM 1498 C C . SER A 1 204 ? -15.938 -7.477 31.549 1.00 35.57 262 SER A C 1
ATOM 1499 O O . SER A 1 204 ? -16.591 -6.728 30.812 1.00 33.96 262 SER A O 1
ATOM 1502 N N . HIS A 1 205 ? -16.340 -7.785 32.786 1.00 36.51 263 HIS A N 1
ATOM 1503 C CA . HIS A 1 205 ? -17.571 -7.214 33.327 1.00 37.62 263 HIS A CA 1
ATOM 1504 C C . HIS A 1 205 ? -17.454 -5.705 33.498 1.00 34.85 263 HIS A C 1
ATOM 1505 O O . HIS A 1 205 ? -18.427 -4.973 33.281 1.00 38.90 263 HIS A O 1
ATOM 1512 N N . LYS A 1 206 ? -16.272 -5.221 33.888 1.00 39.84 264 LYS A N 1
ATOM 1513 C CA . LYS A 1 206 ? -16.081 -3.783 34.059 1.00 34.80 264 LYS A CA 1
ATOM 1514 C C . LYS A 1 206 ? -16.234 -3.043 32.737 1.00 32.99 264 LYS A C 1
ATOM 1515 O O . LYS A 1 206 ? -16.849 -1.971 32.686 1.00 33.65 264 LYS A O 1
ATOM 1521 N N . PHE A 1 207 ? -15.680 -3.597 31.655 1.00 34.89 265 PHE A N 1
ATOM 1522 C CA . PHE A 1 207 ? -15.752 -2.914 30.368 1.00 28.04 265 PHE A CA 1
ATOM 1523 C C . PHE A 1 207 ? -17.190 -2.809 29.880 1.00 27.32 265 PHE A C 1
ATOM 1524 O O . PHE A 1 207 ? -17.634 -1.738 29.449 1.00 32.15 265 PHE A O 1
ATOM 1532 N N . LEU A 1 208 ? -17.932 -3.919 29.928 1.00 32.43 266 LEU A N 1
ATOM 1533 C CA . LEU A 1 208 ? -19.305 -3.910 29.433 1.00 34.86 266 LEU A CA 1
ATOM 1534 C C . LEU A 1 208 ? -20.179 -2.949 30.224 1.00 37.00 266 LEU A C 1
ATOM 1535 O O . LEU A 1 208 ? -21.089 -2.332 29.660 1.00 37.50 266 LEU A O 1
ATOM 1540 N N . LYS A 1 209 ? -19.917 -2.800 31.522 1.00 33.05 267 LYS A N 1
ATOM 1541 C CA . LYS A 1 209 ? -20.681 -1.850 32.320 1.00 37.82 267 LYS A CA 1
ATOM 1542 C C . LYS A 1 209 ? -20.251 -0.416 32.041 1.00 36.16 267 LYS A C 1
ATOM 1543 O O . LYS A 1 209 ? -21.092 0.489 32.007 1.00 39.56 267 LYS A O 1
ATOM 1549 N N . PHE A 1 210 ? -18.954 -0.187 31.827 1.00 28.02 268 PHE A N 1
ATOM 1550 C CA . PHE A 1 210 ? -18.498 1.151 31.463 1.00 32.31 268 PHE A CA 1
ATOM 1551 C C . PHE A 1 210 ? -18.997 1.537 30.076 1.00 31.15 268 PHE A C 1
ATOM 1552 O O . PHE A 1 210 ? -19.482 2.655 29.867 1.00 37.59 268 PHE A O 1
ATOM 1560 N N . ILE A 1 211 ? -18.882 0.619 29.113 1.00 26.73 269 ILE A N 1
ATOM 1561 C CA . ILE A 1 211 ? -19.247 0.941 27.738 1.00 32.64 269 ILE A CA 1
ATOM 1562 C C . ILE A 1 211 ? -20.745 1.202 27.617 1.00 30.14 269 ILE A C 1
ATOM 1563 O O . ILE A 1 211 ? -21.177 1.968 26.747 1.00 33.77 269 ILE A O 1
ATOM 1568 N N . LYS A 1 212 ? -21.557 0.598 28.489 1.00 29.74 270 LYS A N 1
ATOM 1569 C CA . LYS A 1 212 ? -22.992 0.871 28.470 1.00 36.61 270 LYS A CA 1
ATOM 1570 C C . LYS A 1 212 ? -23.275 2.327 28.815 1.00 45.64 270 LYS A C 1
ATOM 1571 O O . LYS A 1 212 ? -24.181 2.946 28.245 1.00 44.05 270 LYS A O 1
ATOM 1577 N N . ILE A 1 213 ? -22.505 2.890 29.746 1.00 37.99 271 ILE A N 1
ATOM 1578 C CA . ILE A 1 213 ? -22.653 4.299 30.092 1.00 40.57 271 ILE A CA 1
ATOM 1579 C C . ILE A 1 213 ? -21.964 5.178 29.059 1.00 42.07 271 ILE A C 1
ATOM 1580 O O . ILE A 1 213 ? -22.529 6.175 28.595 1.00 43.47 271 ILE A O 1
ATOM 1585 N N . TYR A 1 214 ? -20.737 4.812 28.679 1.00 34.97 272 TYR A N 1
ATOM 1586 C CA . TYR A 1 214 ? -19.925 5.676 27.829 1.00 30.83 272 TYR A CA 1
ATOM 1587 C C . TYR A 1 214 ? -20.576 5.907 26.470 1.00 33.45 272 TYR A C 1
ATOM 1588 O O . TYR A 1 214 ? -20.497 7.010 25.917 1.00 31.69 272 TYR A O 1
ATOM 1597 N N . THR A 1 215 ? -21.216 4.882 25.913 1.00 32.41 273 THR A N 1
ATOM 1598 C CA . THR A 1 215 ? -21.798 4.999 24.582 1.00 37.30 273 THR A CA 1
ATOM 1599 C C . THR A 1 215 ? -23.112 5.770 24.572 1.00 46.88 273 THR A C 1
ATOM 1600 O O . THR A 1 215 ? -23.677 5.981 23.493 1.00 37.86 273 THR A O 1
ATOM 1604 N N . GLN A 1 216 ? -23.614 6.188 25.735 1.00 42.52 274 GLN A N 1
ATOM 1605 C CA . GLN A 1 216 ? -24.765 7.079 25.771 1.00 48.91 274 GLN A CA 1
ATOM 1606 C C . GLN A 1 216 ? -24.376 8.531 25.539 1.00 45.03 274 GLN A C 1
ATOM 1607 O O . GLN A 1 216 ? -25.246 9.348 25.219 1.00 55.72 274 GLN A O 1
ATOM 1613 N N . ILE A 1 217 ? -23.092 8.868 25.692 1.00 42.81 275 ILE A N 1
ATOM 1614 C CA . ILE A 1 217 ? -22.629 10.213 25.379 1.00 35.61 275 ILE A CA 1
ATOM 1615 C C . ILE A 1 217 ? -22.806 10.466 23.891 1.00 50.17 275 ILE A C 1
ATOM 1616 O O . ILE A 1 217 ? -22.468 9.616 23.057 1.00 50.89 275 ILE A O 1
ATOM 1621 N N . GLU A 1 218 ? -23.345 11.636 23.549 1.00 42.27 276 GLU A N 1
ATOM 1622 C CA . GLU A 1 218 ? -23.580 11.969 22.150 1.00 44.00 276 GLU A CA 1
ATOM 1623 C C . GLU A 1 218 ? -22.263 12.029 21.388 1.00 44.21 276 GLU A C 1
ATOM 1624 O O . GLU A 1 218 ? -21.462 12.949 21.580 1.00 45.86 276 GLU A O 1
ATOM 1630 N N . ASN A 1 219 ? -22.037 11.043 20.524 1.00 44.82 277 ASN A N 1
ATOM 1631 C CA . ASN A 1 219 ? -20.804 10.953 19.755 1.00 40.79 277 ASN A CA 1
ATOM 1632 C C . ASN A 1 219 ? -21.104 10.163 18.492 1.00 36.44 277 ASN A C 1
ATOM 1633 O O . ASN A 1 219 ? -21.671 9.069 18.569 1.00 41.02 277 ASN A O 1
ATOM 1638 N N . ILE A 1 220 ? -20.738 10.728 17.339 1.00 31.97 278 ILE A N 1
ATOM 1639 C CA . ILE A 1 220 ? -20.921 10.033 16.067 1.00 36.78 278 ILE A CA 1
ATOM 1640 C C . ILE A 1 220 ? -20.283 8.653 16.117 1.00 38.53 278 ILE A C 1
ATOM 1641 O O . ILE A 1 220 ? -20.814 7.683 15.562 1.00 32.85 278 ILE A O 1
ATOM 1646 N N . ALA A 1 221 ? -19.140 8.540 16.800 1.00 33.72 279 ALA A N 1
ATOM 1647 C CA . ALA A 1 221 ? -18.453 7.260 16.919 1.00 31.49 279 ALA A CA 1
ATOM 1648 C C . ALA A 1 221 ? -19.282 6.217 17.658 1.00 33.28 279 ALA A C 1
ATOM 1649 O O . ALA A 1 221 ? -19.002 5.020 17.535 1.00 30.50 279 ALA A O 1
ATOM 1651 N N . ASN A 1 222 ? -20.288 6.638 18.422 1.00 28.25 280 ASN A N 1
ATOM 1652 C CA . ASN A 1 222 ? -21.151 5.716 19.148 1.00 32.13 280 ASN A CA 1
ATOM 1653 C C . ASN A 1 222 ? -22.383 5.305 18.353 1.00 33.09 280 ASN A C 1
ATOM 1654 O O . ASN A 1 222 ? -23.242 4.600 18.893 1.00 32.00 280 ASN A O 1
ATOM 1659 N N . ASP A 1 223 ? -22.495 5.730 17.096 1.00 28.23 281 ASP A N 1
ATOM 1660 C CA . ASP A 1 223 ? -23.601 5.292 16.255 1.00 27.73 281 ASP A CA 1
ATOM 1661 C C . ASP A 1 223 ? -23.563 3.780 16.078 1.00 34.93 281 ASP A C 1
ATOM 1662 O O . ASP A 1 223 ? -22.492 3.178 15.954 1.00 28.17 281 ASP A O 1
ATOM 1667 N N . ILE A 1 224 ? -24.740 3.166 16.069 1.00 28.61 282 ILE A N 1
ATOM 1668 C CA . ILE A 1 224 ? -24.872 1.724 15.908 1.00 28.39 282 ILE A CA 1
ATOM 1669 C C . ILE A 1 224 ? -25.229 1.447 14.453 1.00 37.33 282 ILE A C 1
ATOM 1670 O O . ILE A 1 224 ? -26.331 1.774 13.997 1.00 36.03 282 ILE A O 1
ATOM 1675 N N . VAL A 1 225 ? -24.289 0.852 13.720 1.00 29.19 283 VAL A N 1
ATOM 1676 C CA . VAL A 1 225 ? -24.462 0.509 12.317 1.00 25.00 283 VAL A CA 1
ATOM 1677 C C . VAL A 1 225 ? -24.128 -0.967 12.143 1.00 27.59 283 VAL A C 1
ATOM 1678 O O . VAL A 1 225 ? -23.696 -1.643 13.079 1.00 24.83 283 VAL A O 1
ATOM 1682 N N . PHE A 1 226 ? -24.341 -1.470 10.928 1.00 25.26 284 PHE A N 1
ATOM 1683 C CA . PHE A 1 226 ? -23.975 -2.845 10.616 1.00 24.19 284 PHE A CA 1
ATOM 1684 C C . PHE A 1 226 ? -22.476 -2.902 10.361 1.00 22.26 284 PHE A C 1
ATOM 1685 O O . PHE A 1 226 ? -21.958 -2.188 9.495 1.00 23.60 284 PHE A O 1
ATOM 1693 N N . CYS A 1 227 ? -21.787 -3.751 11.109 1.00 21.82 285 CYS A N 1
ATOM 1694 C CA . CYS A 1 227 ? -20.342 -3.688 11.226 1.00 23.33 285 CYS A CA 1
ATOM 1695 C C . CYS A 1 227 ? -19.747 -4.995 10.712 1.00 22.56 285 CYS A C 1
ATOM 1696 O O . CYS A 1 227 ? -20.404 -6.037 10.726 1.00 17.44 285 CYS A O 1
ATOM 1699 N N . HIS A 1 228 ? -18.489 -4.940 10.256 1.00 19.74 286 HIS A N 1
ATOM 1700 C CA . HIS A 1 228 ? -17.814 -6.147 9.776 1.00 17.56 286 HIS A CA 1
ATOM 1701 C C . HIS A 1 228 ? -17.320 -7.007 10.934 1.00 24.99 286 HIS A C 1
ATOM 1702 O O . HIS A 1 228 ? -17.452 -8.237 10.898 1.00 19.64 286 HIS A O 1
ATOM 1709 N N . ASN A 1 229 ? -16.728 -6.377 11.950 1.00 17.43 287 ASN A N 1
ATOM 1710 C CA . ASN A 1 229 ? -16.327 -6.950 13.234 1.00 20.10 287 ASN A CA 1
ATOM 1711 C C . ASN A 1 229 ? -15.095 -7.846 13.152 1.00 17.69 287 ASN A C 1
ATOM 1712 O O . ASN A 1 229 ? -14.713 -8.436 14.170 1.00 19.37 287 ASN A O 1
ATOM 1717 N N . ASP A 1 230 ? -14.461 -7.972 11.992 1.00 19.85 288 ASP A N 1
ATOM 1718 C CA . ASP A 1 230 ? -13.176 -8.661 11.873 1.00 17.49 288 ASP A CA 1
ATOM 1719 C C . ASP A 1 230 ? -12.313 -7.917 10.861 1.00 20.75 288 ASP A C 1
ATOM 1720 O O . ASP A 1 230 ? -11.772 -8.492 9.915 1.00 21.31 288 ASP A O 1
ATOM 1725 N N . LEU A 1 231 ? -12.193 -6.606 11.056 1.00 15.89 289 LEU A N 1
ATOM 1726 C CA . LEU A 1 231 ? -11.456 -5.742 10.140 1.00 23.32 289 LEU A CA 1
ATOM 1727 C C . LEU A 1 231 ? -9.965 -5.937 10.363 1.00 27.43 289 LEU A C 1
ATOM 1728 O O . LEU A 1 231 ? -9.385 -5.385 11.300 1.00 30.36 289 LEU A O 1
ATOM 1733 N N . GLN A 1 232 ? -9.341 -6.724 9.495 1.00 28.21 290 GLN A N 1
ATOM 1734 C CA . GLN A 1 232 ? -7.895 -6.851 9.451 1.00 27.93 290 GLN A CA 1
ATOM 1735 C C . GLN A 1 232 ? -7.470 -6.800 7.991 1.00 26.17 290 GLN A C 1
ATOM 1736 O O . GLN A 1 232 ? -8.295 -6.918 7.081 1.00 20.89 290 GLN A O 1
ATOM 1742 N N . GLU A 1 233 ? -6.167 -6.621 7.767 1.00 20.52 291 GLU A N 1
ATOM 1743 C CA . GLU A 1 233 ? -5.689 -6.401 6.407 1.00 22.82 291 GLU A CA 1
ATOM 1744 C C . GLU A 1 233 ? -5.967 -7.596 5.501 1.00 24.49 291 GLU A C 1
ATOM 1745 O O . GLU A 1 233 ? -6.241 -7.415 4.309 1.00 24.86 291 GLU A O 1
ATOM 1751 N N . ASN A 1 234 ? -5.921 -8.817 6.033 1.00 17.91 292 ASN A N 1
ATOM 1752 C CA . ASN A 1 234 ? -6.140 -9.972 5.171 1.00 24.70 292 ASN A CA 1
ATOM 1753 C C . ASN A 1 234 ? -7.616 -10.228 4.890 1.00 23.16 292 ASN A C 1
ATOM 1754 O O . ASN A 1 234 ? -7.937 -11.173 4.161 1.00 18.66 292 ASN A O 1
ATOM 1759 N N . ASN A 1 235 ? -8.516 -9.416 5.444 1.00 17.62 293 ASN A N 1
ATOM 1760 C CA . ASN A 1 235 ? -9.916 -9.409 5.045 1.00 23.06 293 ASN A CA 1
ATOM 1761 C C . ASN A 1 235 ? -10.252 -8.222 4.151 1.00 23.50 293 ASN A C 1
ATOM 1762 O O . ASN A 1 235 ? -11.432 -7.934 3.934 1.00 21.15 293 ASN A O 1
ATOM 1767 N N . ILE A 1 236 ? -9.240 -7.527 3.635 1.00 20.51 294 ILE A N 1
ATOM 1768 C CA . ILE A 1 236 ? -9.414 -6.438 2.679 1.00 26.91 294 ILE A CA 1
ATOM 1769 C C . ILE A 1 236 ? -8.668 -6.832 1.413 1.00 28.74 294 ILE A C 1
ATOM 1770 O O . ILE A 1 236 ? -7.437 -6.953 1.424 1.00 26.13 294 ILE A O 1
ATOM 1775 N N . MET A 1 237 ? -9.405 -7.033 0.324 1.00 26.87 295 MET A N 1
ATOM 1776 C CA . MET A 1 237 ? -8.812 -7.433 -0.944 1.00 25.58 295 MET A CA 1
ATOM 1777 C C . MET A 1 237 ? -8.541 -6.214 -1.816 1.00 28.99 295 MET A C 1
ATOM 1778 O O . MET A 1 237 ? -9.368 -5.303 -1.907 1.00 29.02 295 MET A O 1
ATOM 1783 N N . ASN A 1 238 ? -7.375 -6.204 -2.456 1.00 30.45 296 ASN A N 1
ATOM 1784 C CA . ASN A 1 238 ? -6.975 -5.143 -3.380 1.00 32.89 296 ASN A CA 1
ATOM 1785 C C . ASN A 1 238 ? -7.051 -5.722 -4.790 1.00 30.49 296 ASN A C 1
ATOM 1786 O O . ASN A 1 238 ? -6.129 -6.409 -5.238 1.00 33.63 296 ASN A O 1
ATOM 1791 N N . THR A 1 239 ? -8.153 -5.443 -5.488 1.00 40.18 297 THR A N 1
ATOM 1792 C CA . THR A 1 239 ? -8.422 -6.075 -6.776 1.00 44.75 297 THR A CA 1
ATOM 1793 C C . THR A 1 239 ? -7.942 -5.225 -7.949 1.00 61.20 297 THR A C 1
ATOM 1794 O O . THR A 1 239 ? -6.908 -5.523 -8.554 1.00 77.87 297 THR A O 1
ATOM 1798 N N . ASN A 1 240 ? -8.688 -4.173 -8.288 1.00 55.97 298 ASN A N 1
ATOM 1799 C CA . ASN A 1 240 ? -8.357 -3.298 -9.406 1.00 70.46 298 ASN A CA 1
ATOM 1800 C C . ASN A 1 240 ? -7.848 -1.940 -8.936 1.00 82.22 298 ASN A C 1
ATOM 1801 O O . ASN A 1 240 ? -7.923 -0.959 -9.684 1.00 85.92 298 ASN A O 1
ATOM 1806 N N . LYS A 1 241 ? -7.298 -1.888 -7.722 1.00 78.99 299 LYS A N 1
ATOM 1807 C CA . LYS A 1 241 ? -7.097 -0.730 -6.847 1.00 78.71 299 LYS A CA 1
ATOM 1808 C C . LYS A 1 241 ? -8.402 -0.387 -6.136 1.00 73.67 299 LYS A C 1
ATOM 1809 O O . LYS A 1 241 ? -8.430 0.570 -5.349 1.00 78.77 299 LYS A O 1
ATOM 1815 N N . CYS A 1 242 ? -9.480 -1.124 -6.395 1.00 70.94 300 CYS A N 1
ATOM 1816 C CA . CYS A 1 242 ? -10.696 -1.047 -5.599 1.00 57.04 300 CYS A CA 1
ATOM 1817 C C . CYS A 1 242 ? -10.567 -2.007 -4.425 1.00 41.02 300 CYS A C 1
ATOM 1818 O O . CYS A 1 242 ? -10.430 -3.220 -4.620 1.00 39.76 300 CYS A O 1
ATOM 1821 N N . LEU A 1 243 ? -10.595 -1.465 -3.213 1.00 45.08 301 LEU A N 1
ATOM 1822 C CA . LEU A 1 243 ? -10.541 -2.284 -2.014 1.00 36.44 301 LEU A CA 1
ATOM 1823 C C . LEU A 1 243 ? -11.914 -2.880 -1.733 1.00 36.50 301 LEU A C 1
ATOM 1824 O O . LEU A 1 243 ? -12.939 -2.206 -1.869 1.00 34.95 301 LEU A O 1
ATOM 1829 N N . ARG A 1 244 ? -11.930 -4.159 -1.363 1.00 30.57 302 ARG A N 1
ATOM 1830 C CA . ARG A 1 244 ? -13.169 -4.880 -1.115 1.00 37.05 302 ARG A CA 1
ATOM 1831 C C . ARG A 1 244 ? -13.034 -5.694 0.161 1.00 28.96 302 ARG A C 1
ATOM 1832 O O . ARG A 1 244 ? -11.962 -6.220 0.471 1.00 29.21 302 ARG A O 1
ATOM 1840 N N . LEU A 1 245 ? -14.138 -5.802 0.892 1.00 24.39 303 LEU A N 1
ATOM 1841 C CA . LEU A 1 245 ? -14.179 -6.576 2.122 1.00 21.33 303 LEU A CA 1
ATOM 1842 C C . LEU A 1 245 ? -14.604 -8.011 1.839 1.00 29.59 303 LEU A C 1
ATOM 1843 O O . LEU A 1 245 ? -15.376 -8.283 0.914 1.00 24.50 303 LEU A O 1
ATOM 1848 N N . ILE A 1 246 ? -14.084 -8.934 2.649 1.00 21.84 304 ILE A N 1
ATOM 1849 C CA . ILE A 1 246 ? -14.424 -10.350 2.570 1.00 18.55 304 ILE A CA 1
ATOM 1850 C C . ILE A 1 246 ? -14.591 -10.886 3.986 1.00 24.67 304 ILE A C 1
ATOM 1851 O O . ILE A 1 246 ? -14.273 -10.216 4.970 1.00 20.84 304 ILE A O 1
ATOM 1856 N N . ASP A 1 247 ? -15.104 -12.117 4.074 1.00 21.64 305 ASP A N 1
ATOM 1857 C CA . ASP A 1 247 ? -15.210 -12.851 5.332 1.00 20.39 305 ASP A CA 1
ATOM 1858 C C . ASP A 1 247 ? -16.078 -12.117 6.346 1.00 24.45 305 ASP A C 1
ATOM 1859 O O . ASP A 1 247 ? -15.569 -11.549 7.318 1.00 23.90 305 ASP A O 1
ATOM 1864 N N . PHE A 1 248 ? -17.395 -12.145 6.131 1.00 22.05 306 PHE A N 1
ATOM 1865 C CA . PHE A 1 248 ? -18.363 -11.434 6.954 1.00 22.18 306 PHE A CA 1
ATOM 1866 C C . PHE A 1 248 ? -18.954 -12.307 8.057 1.00 24.26 306 PHE A C 1
ATOM 1867 O O . PHE A 1 248 ? -20.036 -11.995 8.566 1.00 22.44 306 PHE A O 1
ATOM 1875 N N . GLU A 1 249 ? -18.269 -13.389 8.441 1.00 23.57 307 GLU A N 1
ATOM 1876 C CA . GLU A 1 249 ? -18.859 -14.350 9.372 1.00 24.25 307 GLU A CA 1
ATOM 1877 C C . GLU A 1 249 ? -19.179 -13.723 10.725 1.00 24.16 307 GLU A C 1
ATOM 1878 O O . GLU A 1 249 ? -20.158 -14.115 11.372 1.00 27.51 307 GLU A O 1
ATOM 1884 N N . TYR A 1 250 ? -18.380 -12.756 11.171 1.00 24.24 308 TYR A N 1
ATOM 1885 C CA . TYR A 1 250 ? -18.601 -12.103 12.455 1.00 19.70 308 TYR A CA 1
ATOM 1886 C C . TYR A 1 250 ? -19.415 -10.821 12.340 1.00 24.62 308 TYR A C 1
ATOM 1887 O O . TYR A 1 250 ? -19.594 -10.127 13.346 1.00 22.79 308 TYR A O 1
ATOM 1896 N N . SER A 1 251 ? -19.916 -10.494 11.153 1.00 20.28 309 SER A N 1
ATOM 1897 C CA . SER A 1 251 ? -20.549 -9.201 10.939 1.00 20.56 309 SER A CA 1
ATOM 1898 C C . SER A 1 251 ? -21.875 -9.103 11.688 1.00 27.08 309 SER A C 1
ATOM 1899 O O . SER A 1 251 ? -22.538 -10.105 11.968 1.00 19.58 309 SER A O 1
ATOM 1902 N N . GLY A 1 252 ? -22.251 -7.872 12.010 1.00 30.76 310 GLY A N 1
ATOM 1903 C CA . GLY A 1 252 ? -23.455 -7.614 12.771 1.00 24.38 310 GLY A CA 1
ATOM 1904 C C . GLY A 1 252 ? -23.465 -6.179 13.251 1.00 28.75 310 GLY A C 1
ATOM 1905 O O . GLY A 1 252 ? -22.505 -5.426 13.059 1.00 22.77 310 GLY A O 1
ATOM 1906 N N . TYR A 1 253 ? -24.577 -5.809 13.880 1.00 25.47 311 TYR A N 1
ATOM 1907 C CA . TYR A 1 253 ? -24.714 -4.461 14.413 1.00 22.37 311 TYR A CA 1
ATOM 1908 C C . TYR A 1 253 ? -23.731 -4.233 15.555 1.00 20.99 311 TYR A C 1
ATOM 1909 O O . TYR A 1 253 ? -23.514 -5.109 16.396 1.00 19.11 311 TYR A O 1
ATOM 1918 N N . ASN A 1 254 ? -23.143 -3.042 15.582 1.00 20.53 312 ASN A N 1
ATOM 1919 C CA . ASN A 1 254 ? -22.127 -2.695 16.565 1.00 23.78 312 ASN A CA 1
ATOM 1920 C C . ASN A 1 254 ? -21.871 -1.200 16.476 1.00 26.83 312 ASN A C 1
ATOM 1921 O O . ASN A 1 254 ? -22.234 -0.550 15.491 1.00 24.77 312 ASN A O 1
ATOM 1926 N N . PHE A 1 255 ? -21.251 -0.661 17.524 1.00 23.62 313 PHE A N 1
ATOM 1927 C CA . PHE A 1 255 ? -20.750 0.704 17.462 1.00 23.41 313 PHE A CA 1
ATOM 1928 C C . PHE A 1 255 ? -19.723 0.809 16.346 1.00 25.44 313 PHE A C 1
ATOM 1929 O O . PHE A 1 255 ? -18.817 -0.024 16.246 1.00 26.68 313 PHE A O 1
ATOM 1937 N N . LEU A 1 256 ? -19.872 1.824 15.490 1.00 19.75 314 LEU A N 1
ATOM 1938 C CA . LEU A 1 256 ? -18.981 1.927 14.340 1.00 28.86 314 LEU A CA 1
ATOM 1939 C C . LEU A 1 256 ? -17.540 2.169 14.769 1.00 28.97 314 LEU A C 1
ATOM 1940 O O . LEU A 1 256 ? -16.609 1.814 14.037 1.00 25.64 314 LEU A O 1
ATOM 1945 N N . SER A 1 257 ? -17.333 2.764 15.949 1.00 25.69 315 SER A N 1
ATOM 1946 C CA . SER A 1 257 ? -15.978 2.937 16.463 1.00 26.87 315 SER A CA 1
ATOM 1947 C C . SER A 1 257 ? -15.305 1.605 16.765 1.00 24.73 315 SER A C 1
ATOM 1948 O O . SER A 1 257 ? -14.072 1.534 16.752 1.00 27.78 315 SER A O 1
ATOM 1951 N N . ALA A 1 258 ? -16.084 0.553 17.038 1.00 21.89 316 ALA A N 1
ATOM 1952 C CA . ALA A 1 258 ? -15.496 -0.762 17.272 1.00 25.64 316 ALA A CA 1
ATOM 1953 C C . ALA A 1 258 ? -14.864 -1.322 16.003 1.00 20.40 316 ALA A C 1
ATOM 1954 O O . ALA A 1 258 ? -13.798 -1.946 16.056 1.00 25.71 316 ALA A O 1
ATOM 1956 N N . ASP A 1 259 ? -15.515 -1.124 14.854 1.00 27.83 317 ASP A N 1
ATOM 1957 C CA . ASP A 1 259 ? -14.936 -1.563 13.587 1.00 22.55 317 ASP A CA 1
ATOM 1958 C C . ASP A 1 259 ? -13.642 -0.822 13.280 1.00 24.53 317 ASP A C 1
ATOM 1959 O O . ASP A 1 259 ? -12.671 -1.423 12.807 1.00 24.10 317 ASP A O 1
ATOM 1964 N N . ILE A 1 260 ? -13.604 0.485 13.549 1.00 22.49 318 ILE A N 1
ATOM 1965 C CA . ILE A 1 260 ? -12.391 1.255 13.296 1.00 22.47 318 ILE A CA 1
ATOM 1966 C C . ILE A 1 260 ? -11.304 0.890 14.301 1.00 20.76 318 ILE A C 1
ATOM 1967 O O . ILE A 1 260 ? -10.124 0.775 13.944 1.00 23.99 318 ILE A O 1
ATOM 1972 N N . ALA A 1 261 ? -11.678 0.706 15.570 1.00 18.72 319 ALA A N 1
ATOM 1973 C CA . ALA A 1 261 ? -10.694 0.355 16.589 1.00 19.39 319 ALA A CA 1
ATOM 1974 C C . ALA A 1 261 ? -10.014 -0.967 16.262 1.00 24.36 319 ALA A C 1
ATOM 1975 O O . ALA A 1 261 ? -8.802 -1.116 16.457 1.00 23.97 319 ALA A O 1
ATOM 1977 N N . ASN A 1 262 ? -10.781 -1.937 15.759 1.00 20.87 320 ASN A N 1
ATOM 1978 C CA . ASN A 1 262 ? -10.192 -3.204 15.342 1.00 21.76 320 ASN A CA 1
ATOM 1979 C C . ASN A 1 262 ? -9.151 -2.991 14.251 1.00 23.20 320 ASN A C 1
ATOM 1980 O O . ASN A 1 262 ? -8.066 -3.585 14.290 1.00 20.48 320 ASN A O 1
ATOM 1985 N N . PHE A 1 263 ? -9.456 -2.129 13.278 1.00 22.23 321 PHE A N 1
ATOM 1986 C CA . PHE A 1 263 ? -8.511 -1.870 12.197 1.00 23.17 321 PHE A CA 1
ATOM 1987 C C . PHE A 1 263 ? -7.258 -1.164 12.707 1.00 21.20 321 PHE A C 1
ATOM 1988 O O . PHE A 1 263 ? -6.144 -1.482 12.273 1.00 19.68 321 PHE A O 1
ATOM 1996 N N . PHE A 1 264 ? -7.416 -0.202 13.623 1.00 21.44 322 PHE A N 1
ATOM 1997 C CA . PHE A 1 264 ? -6.254 0.501 14.163 1.00 19.87 322 PHE A CA 1
ATOM 1998 C C . PHE A 1 264 ? -5.350 -0.449 14.939 1.00 16.32 322 PHE A C 1
ATOM 1999 O O . PHE A 1 264 ? -4.123 -0.411 14.791 1.00 18.00 322 PHE A O 1
ATOM 2007 N N . ILE A 1 265 ? -5.941 -1.301 15.780 1.00 17.35 323 ILE A N 1
ATOM 2008 C CA . ILE A 1 265 ? -5.163 -2.305 16.503 1.00 20.63 323 ILE A CA 1
ATOM 2009 C C . ILE A 1 265 ? -4.364 -3.159 15.528 1.00 17.03 323 ILE A C 1
ATOM 2010 O O . ILE A 1 265 ? -3.183 -3.451 15.755 1.00 22.62 323 ILE A O 1
ATOM 2015 N N . GLU A 1 266 ? -4.986 -3.545 14.414 1.00 19.41 324 GLU A N 1
ATOM 2016 C CA . GLU A 1 266 ? -4.379 -4.495 13.494 1.00 17.15 324 GLU A CA 1
ATOM 2017 C C . GLU A 1 266 ? -3.198 -3.919 12.725 1.00 18.63 324 GLU A C 1
ATOM 2018 O O . GLU A 1 266 ? -2.495 -4.679 12.051 1.00 17.60 324 GLU A O 1
ATOM 2024 N N . THR A 1 267 ? -2.951 -2.611 12.811 1.00 19.51 325 THR A N 1
ATOM 2025 C CA . THR A 1 267 ? -1.719 -2.076 12.245 1.00 22.78 325 THR A CA 1
ATOM 2026 C C . THR A 1 267 ? -0.481 -2.523 13.014 1.00 20.67 325 THR A C 1
ATOM 2027 O O . THR A 1 267 ? 0.635 -2.341 12.516 1.00 21.51 325 THR A O 1
ATOM 2031 N N . THR A 1 268 ? -0.646 -3.113 14.200 1.00 16.06 326 THR A N 1
ATOM 2032 C CA . THR A 1 268 ? 0.483 -3.568 15.002 1.00 17.71 326 THR A CA 1
ATOM 2033 C C . THR A 1 268 ? 0.722 -5.070 14.927 1.00 21.98 326 THR A C 1
ATOM 2034 O O . THR A 1 268 ? 1.707 -5.547 15.498 1.00 20.10 326 THR A O 1
ATOM 2038 N N . ILE A 1 269 ? -0.143 -5.828 14.258 1.00 18.79 327 ILE A N 1
ATOM 2039 C CA . ILE A 1 269 ? -0.080 -7.286 14.280 1.00 18.45 327 ILE A CA 1
ATOM 2040 C C . ILE A 1 269 ? 0.159 -7.789 12.865 1.00 19.55 327 ILE A C 1
ATOM 2041 O O . ILE A 1 269 ? -0.622 -7.496 11.952 1.00 17.08 327 ILE A O 1
ATOM 2046 N N . ASP A 1 270 ? 1.231 -8.554 12.691 1.00 19.82 328 ASP A N 1
ATOM 2047 C CA . ASP A 1 270 ? 1.636 -9.100 11.402 1.00 19.03 328 ASP A CA 1
ATOM 2048 C C . ASP A 1 270 ? 1.413 -10.607 11.443 1.00 18.40 328 ASP A C 1
ATOM 2049 O O . ASP A 1 270 ? 2.096 -11.318 12.186 1.00 23.18 328 ASP A O 1
ATOM 2054 N N . TYR A 1 271 ? 0.459 -11.091 10.649 1.00 22.62 329 TYR A N 1
ATOM 2055 C CA . TYR A 1 271 ? 0.161 -12.516 10.569 1.00 22.56 329 TYR A CA 1
ATOM 2056 C C . TYR A 1 271 ? 0.916 -13.218 9.451 1.00 26.29 329 TYR A C 1
ATOM 2057 O O . TYR A 1 271 ? 0.709 -14.420 9.243 1.00 21.44 329 TYR A O 1
ATOM 2066 N N . SER A 1 272 ? 1.779 -12.512 8.725 1.00 21.82 330 SER A N 1
ATOM 2067 C CA . SER A 1 272 ? 2.480 -13.117 7.602 1.00 27.44 330 SER A CA 1
ATOM 2068 C C . SER A 1 272 ? 3.749 -13.852 8.012 1.00 28.11 330 SER A C 1
ATOM 2069 O O . SER A 1 272 ? 4.338 -14.541 7.174 1.00 30.10 330 SER A O 1
ATOM 2072 N N . TYR A 1 273 ? 4.196 -13.710 9.260 1.00 25.25 331 TYR A N 1
ATOM 2073 C CA . TYR A 1 273 ? 5.386 -14.427 9.702 1.00 21.60 331 TYR A CA 1
ATOM 2074 C C . TYR A 1 273 ? 5.150 -15.931 9.612 1.00 26.63 331 TYR A C 1
ATOM 2075 O O . TYR A 1 273 ? 4.138 -16.442 10.100 1.00 19.79 331 TYR A O 1
ATOM 2084 N N . ASN A 1 274 ? 6.094 -16.639 8.990 1.00 20.03 332 ASN A N 1
ATOM 2085 C CA . ASN A 1 274 ? 5.895 -18.019 8.563 1.00 20.69 332 ASN A CA 1
ATOM 2086 C C . ASN A 1 274 ? 6.652 -19.025 9.432 1.00 20.45 332 ASN A C 1
ATOM 2087 O O . ASN A 1 274 ? 6.861 -20.169 9.017 1.00 24.45 332 ASN A O 1
ATOM 2092 N N . ALA A 1 275 ? 7.065 -18.626 10.630 1.00 21.85 333 ALA A N 1
ATOM 2093 C CA . ALA A 1 275 ? 7.606 -19.541 11.628 1.00 21.08 333 ALA A CA 1
ATOM 2094 C C . ALA A 1 275 ? 6.913 -19.258 12.954 1.00 22.97 333 ALA A C 1
ATOM 2095 O O . ALA A 1 275 ? 6.104 -18.334 13.063 1.00 21.81 333 ALA A O 1
ATOM 2097 N N . TYR A 1 276 ? 7.228 -20.061 13.967 1.00 21.35 334 TYR A N 1
ATOM 2098 C CA . TYR A 1 276 ? 6.614 -19.876 15.275 1.00 21.40 334 TYR A CA 1
ATOM 2099 C C . TYR A 1 276 ? 6.848 -18.448 15.768 1.00 26.06 334 TYR A C 1
ATOM 2100 O O . TYR A 1 276 ? 7.951 -17.911 15.610 1.00 23.71 334 TYR A O 1
ATOM 2109 N N . PRO A 1 277 ? 5.841 -17.803 16.382 1.00 22.48 335 PRO A N 1
ATOM 2110 C CA . PRO A 1 277 ? 4.492 -18.308 16.656 1.00 20.71 335 PRO A CA 1
ATOM 2111 C C . PRO A 1 277 ? 3.474 -17.943 15.579 1.00 20.00 335 PRO A C 1
ATOM 2112 O O . PRO A 1 277 ? 2.271 -17.957 15.849 1.00 22.40 335 PRO A O 1
ATOM 2116 N N . PHE A 1 278 ? 3.967 -17.615 14.385 1.00 14.38 336 PHE A N 1
ATOM 2117 C CA . PHE A 1 278 ? 3.164 -17.285 13.209 1.00 19.46 336 PHE A CA 1
ATOM 2118 C C . PHE A 1 278 ? 2.416 -15.969 13.361 1.00 19.76 336 PHE A C 1
ATOM 2119 O O . PHE A 1 278 ? 1.397 -15.746 12.699 1.00 21.68 336 PHE A O 1
ATOM 2127 N N . PHE A 1 279 ? 2.920 -15.084 14.214 1.00 19.10 337 PHE A N 1
ATOM 2128 C CA . PHE A 1 279 ? 2.485 -13.696 14.242 1.00 19.33 337 PHE A CA 1
ATOM 2129 C C . PHE A 1 279 ? 3.602 -12.869 14.858 1.00 23.98 337 PHE A C 1
ATOM 2130 O O . PHE A 1 279 ? 4.426 -13.386 15.615 1.00 19.97 337 PHE A O 1
ATOM 2138 N N . ILE A 1 280 ? 3.629 -11.584 14.516 1.00 15.46 338 ILE A N 1
ATOM 2139 C CA . ILE A 1 280 ? 4.581 -10.639 15.087 1.00 22.53 338 ILE A CA 1
ATOM 2140 C C . ILE A 1 280 ? 3.823 -9.380 15.475 1.00 18.72 338 ILE A C 1
ATOM 2141 O O . ILE A 1 280 ? 2.998 -8.885 14.700 1.00 21.08 338 ILE A O 1
ATOM 2146 N N . ILE A 1 281 ? 4.101 -8.867 16.669 1.00 15.92 339 ILE A N 1
ATOM 2147 C CA . ILE A 1 281 ? 3.480 -7.649 17.171 1.00 24.39 339 ILE A CA 1
ATOM 2148 C C . ILE A 1 281 ? 4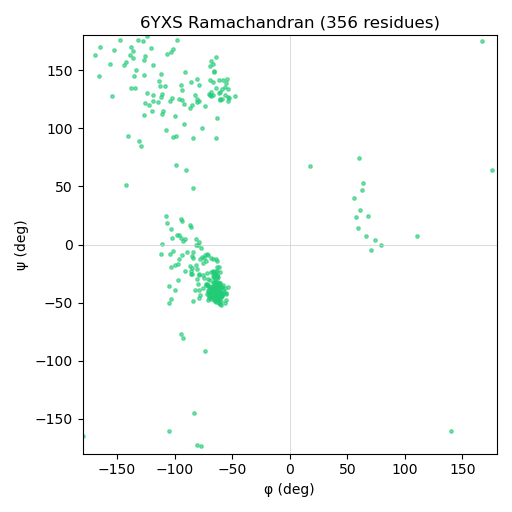.534 -6.552 17.226 1.00 28.87 339 ILE A C 1
ATOM 2149 O O . ILE A 1 281 ? 5.628 -6.758 17.767 1.00 29.09 339 ILE A O 1
ATOM 2154 N N . ASN A 1 282 ? 4.210 -5.394 16.649 1.00 20.07 340 ASN A N 1
ATOM 2155 C CA . ASN A 1 282 ? 5.072 -4.210 16.659 1.00 25.99 340 ASN A CA 1
ATOM 2156 C C . ASN A 1 282 ? 4.206 -3.031 17.090 1.00 23.18 340 ASN A C 1
ATOM 2157 O O . ASN A 1 282 ? 3.618 -2.342 16.250 1.00 23.43 340 ASN A O 1
ATOM 2162 N N . LYS A 1 283 ? 4.131 -2.799 18.402 1.00 22.51 341 LYS A N 1
ATOM 2163 C CA . LYS A 1 283 ? 3.286 -1.730 18.920 1.00 27.88 341 LYS A CA 1
ATOM 2164 C C . LYS A 1 283 ? 3.747 -0.356 18.451 1.00 29.21 341 LYS A C 1
ATOM 2165 O O . LYS A 1 283 ? 2.938 0.579 18.403 1.00 27.78 341 LYS A O 1
ATOM 2171 N N . LYS A 1 284 ? 5.021 -0.228 18.078 1.00 25.38 342 LYS A N 1
ATOM 2172 C CA . LYS A 1 284 ? 5.546 1.026 17.552 1.00 26.86 342 LYS A CA 1
ATOM 2173 C C . LYS A 1 284 ? 4.934 1.368 16.198 1.00 22.26 342 LYS A C 1
ATOM 2174 O O . LYS A 1 284 ? 4.911 2.541 15.811 1.00 34.19 342 LYS A O 1
ATOM 2180 N N . ASN A 1 285 ? 4.444 0.364 15.467 1.00 23.57 343 ASN A N 1
ATOM 2181 C CA . ASN A 1 285 ? 3.811 0.549 14.165 1.00 21.13 343 ASN A CA 1
ATOM 2182 C C . ASN A 1 285 ? 2.357 0.985 14.268 1.00 21.97 343 ASN A C 1
ATOM 2183 O O . ASN A 1 285 ? 1.680 1.064 13.234 1.00 24.08 343 ASN A O 1
ATOM 2188 N N . TYR A 1 286 ? 1.859 1.245 15.477 1.00 23.42 344 TYR A N 1
ATOM 2189 C CA . TYR A 1 286 ? 0.474 1.668 15.635 1.00 20.71 344 TYR A CA 1
ATOM 2190 C C . TYR A 1 286 ? 0.216 2.913 14.805 1.00 23.75 344 TYR A C 1
ATOM 2191 O O . TYR A 1 286 ? 1.034 3.836 14.785 1.00 25.36 344 TYR A O 1
ATOM 2200 N N . ILE A 1 287 ? -0.918 2.914 14.100 1.00 21.75 345 ILE A N 1
ATOM 2201 C CA . ILE A 1 287 ? -1.236 3.979 13.158 1.00 21.04 345 ILE A CA 1
ATOM 2202 C C . ILE A 1 287 ? -0.998 5.330 13.816 1.00 23.86 345 ILE A C 1
ATOM 2203 O O . ILE A 1 287 ? -1.461 5.588 14.933 1.00 27.35 345 ILE A O 1
ATOM 2208 N N . SER A 1 288 ? -0.221 6.174 13.142 1.00 31.39 346 SER A N 1
ATOM 2209 C CA . SER A 1 288 ? 0.197 7.449 13.705 1.00 27.53 346 SER A CA 1
ATOM 2210 C C . SER A 1 288 ? -1.005 8.360 13.940 1.00 37.77 346 SER A C 1
ATOM 2211 O O . SER A 1 288 ? -2.089 8.163 13.386 1.00 28.69 346 SER A O 1
ATOM 2214 N N . TYR A 1 289 ? -0.800 9.370 14.788 1.00 32.31 347 TYR A N 1
ATOM 2215 C CA . TYR A 1 289 ? -1.880 10.297 15.110 1.00 38.08 347 TYR A CA 1
ATOM 2216 C C . TYR A 1 289 ? -2.326 11.073 13.877 1.00 36.73 347 TYR A C 1
ATOM 2217 O O . TYR A 1 289 ? -3.526 11.176 13.599 1.00 36.70 347 TYR A O 1
ATOM 2226 N N . GLU A 1 290 ? -1.371 11.623 13.120 1.00 31.53 348 GLU A N 1
ATOM 2227 C CA . GLU A 1 290 ? -1.725 12.298 11.874 1.00 44.06 348 GLU A CA 1
ATOM 2228 C C . GLU A 1 290 ? -2.385 11.333 10.900 1.00 34.40 348 GLU A C 1
ATOM 2229 O O . GLU A 1 290 ? -3.272 11.723 10.132 1.00 35.27 348 GLU A O 1
ATOM 2235 N N . SER A 1 291 ? -1.979 10.063 10.926 1.00 34.59 349 SER A N 1
ATOM 2236 C CA . SER A 1 291 ? -2.657 9.068 10.106 1.00 31.53 349 SER A CA 1
ATOM 2237 C C . SER A 1 291 ? -4.067 8.812 10.624 1.00 31.87 349 SER A C 1
ATOM 2238 O O . SER A 1 291 ? -5.001 8.624 9.835 1.00 27.87 349 SER A O 1
ATOM 2241 N N . ARG A 1 292 ? -4.240 8.822 11.948 1.00 26.08 350 ARG A N 1
ATOM 2242 C CA . ARG A 1 292 ? -5.567 8.631 12.521 1.00 30.69 350 ARG A CA 1
ATOM 2243 C C . ARG A 1 292 ? -6.476 9.820 12.230 1.00 37.31 350 ARG A C 1
ATOM 2244 O O . ARG A 1 292 ? -7.673 9.639 11.981 1.00 30.00 350 ARG A O 1
ATOM 2252 N N . ILE A 1 293 ? -5.931 11.042 12.263 1.00 29.46 351 ILE A N 1
ATOM 2253 C CA . ILE A 1 293 ? -6.702 12.208 11.830 1.00 32.86 351 ILE A CA 1
ATOM 2254 C C . ILE A 1 293 ? -7.123 12.046 10.377 1.00 30.89 351 ILE A C 1
ATOM 2255 O O . ILE A 1 293 ? -8.300 12.192 10.031 1.00 37.82 351 ILE A O 1
ATOM 2260 N N . LEU A 1 294 ? -6.156 11.748 9.506 1.00 31.75 352 LEU A N 1
ATOM 2261 C CA . LEU A 1 294 ? -6.450 11.589 8.086 1.00 32.40 352 LEU A CA 1
ATOM 2262 C C . LEU A 1 294 ? -7.496 10.506 7.858 1.00 40.08 352 LEU A C 1
ATOM 2263 O O . LEU A 1 294 ? -8.382 10.657 7.007 1.00 33.99 352 LEU A O 1
ATOM 2268 N N . PHE A 1 295 ? -7.420 9.413 8.619 1.00 34.17 353 PHE A N 1
ATOM 2269 C CA . PHE A 1 295 ? -8.402 8.343 8.477 1.00 27.53 353 PHE A CA 1
ATOM 2270 C C . PHE A 1 295 ? -9.790 8.810 8.897 1.00 26.63 353 PHE A C 1
ATOM 2271 O O . PHE A 1 295 ? -10.773 8.585 8.181 1.00 31.56 353 PHE A O 1
ATOM 2279 N N . VAL A 1 296 ? -9.890 9.469 10.053 1.00 33.22 354 VAL A N 1
ATOM 2280 C CA . VAL A 1 296 ? -11.198 9.847 10.583 1.00 35.33 354 VAL A CA 1
ATOM 2281 C C . VAL A 1 296 ? -11.851 10.913 9.709 1.00 38.35 354 VAL A C 1
ATOM 2282 O O . VAL A 1 296 ? -13.055 10.848 9.429 1.00 36.17 354 VAL A O 1
ATOM 2286 N N . THR A 1 297 ? -11.077 11.907 9.260 1.00 33.31 355 THR A N 1
ATOM 2287 C CA . THR A 1 297 ? -11.625 12.917 8.357 1.00 38.82 355 THR A CA 1
ATOM 2288 C C . THR A 1 297 ? -12.136 12.276 7.073 1.00 38.68 355 THR A C 1
ATOM 2289 O O . THR A 1 297 ? -13.259 12.548 6.632 1.00 44.89 355 THR A O 1
ATOM 2293 N N . THR A 1 298 ? -11.317 11.416 6.461 1.00 35.04 356 THR A N 1
ATOM 2294 C CA . THR A 1 298 ? -11.739 10.716 5.252 1.00 32.20 356 THR A CA 1
ATOM 2295 C C . THR A 1 298 ? -12.974 9.864 5.514 1.00 34.78 356 THR A C 1
ATOM 2296 O O . THR A 1 298 ? -13.903 9.837 4.698 1.00 37.36 356 THR A O 1
ATOM 2300 N N . TYR A 1 299 ? -13.001 9.166 6.651 1.00 30.35 357 TYR A N 1
ATOM 2301 C CA . TYR A 1 299 ? -14.147 8.328 6.989 1.00 30.93 357 TYR A CA 1
ATOM 2302 C C . TYR A 1 299 ? -15.423 9.156 7.087 1.00 35.10 357 TYR A C 1
ATOM 2303 O O . TYR A 1 299 ? -16.443 8.823 6.473 1.00 34.67 357 TYR A O 1
ATOM 2312 N N . LEU A 1 300 ? -15.383 10.244 7.861 1.00 39.79 358 LEU A N 1
ATOM 2313 C CA . LEU A 1 300 ? -16.583 11.048 8.068 1.00 36.93 358 LEU A CA 1
ATOM 2314 C C . LEU A 1 300 ? -17.046 11.718 6.781 1.00 34.55 358 LEU A C 1
ATOM 2315 O O . LEU A 1 300 ? -18.244 11.974 6.616 1.00 44.48 358 LEU A O 1
ATOM 2320 N N . SER A 1 301 ? -16.121 12.003 5.861 1.00 37.50 359 SER A N 1
ATOM 2321 C CA . SER A 1 301 ? -16.501 12.606 4.588 1.00 39.98 359 SER A CA 1
ATOM 2322 C C . SER A 1 301 ? -17.401 11.684 3.776 1.00 45.09 359 SER A C 1
ATOM 2323 O O . SER A 1 301 ? -18.208 12.156 2.968 1.00 46.75 359 SER A O 1
ATOM 2326 N N . LYS A 1 302 ? -17.280 10.373 3.976 1.00 38.91 360 LYS A N 1
ATOM 2327 C CA . LYS A 1 302 ? -18.130 9.402 3.302 1.00 38.97 360 LYS A CA 1
ATOM 2328 C C . LYS A 1 302 ? -19.304 8.945 4.152 1.00 39.23 360 LYS A C 1
ATOM 2329 O O . LYS A 1 302 ? -20.364 8.626 3.604 1.00 39.25 360 LYS A O 1
ATOM 2335 N N . TYR A 1 303 ? -19.145 8.911 5.477 1.00 32.77 361 TYR A N 1
ATOM 2336 C CA . TYR A 1 303 ? -20.191 8.375 6.340 1.00 33.83 361 TYR A CA 1
ATOM 2337 C C . TYR A 1 303 ? -21.320 9.372 6.576 1.00 39.72 361 TYR A C 1
ATOM 2338 O O . TYR A 1 303 ? -22.478 8.964 6.724 1.00 45.98 361 TYR A O 1
ATOM 2347 N N . LEU A 1 304 ? -21.012 10.664 6.630 1.00 38.59 362 LEU A N 1
ATOM 2348 C CA . LEU A 1 304 ? -22.022 11.713 6.709 1.00 52.08 362 LEU A CA 1
ATOM 2349 C C . LEU A 1 304 ? -22.280 12.228 5.299 1.00 55.19 362 LEU A C 1
ATOM 2350 O O . LEU A 1 304 ? -21.344 12.643 4.609 1.00 60.94 362 LEU A O 1
ATOM 2355 N N . ASP A 1 305 ? -23.541 12.203 4.869 1.00 64.26 363 ASP A N 1
ATOM 2356 C CA . ASP A 1 305 ? -23.833 12.520 3.475 1.00 87.43 363 ASP A CA 1
ATOM 2357 C C . ASP A 1 305 ? -24.161 13.993 3.252 1.00 93.82 363 ASP A C 1
ATOM 2358 O O . ASP A 1 305 ? -23.292 14.761 2.826 1.00 90.38 363 ASP A O 1
ATOM 2363 N N . ASP A 1 306 ? -25.402 14.399 3.537 1.00 107.99 364 ASP A N 1
ATOM 2364 C CA . ASP A 1 306 ? -25.892 15.696 3.074 1.00 119.64 364 ASP A CA 1
ATOM 2365 C C . ASP A 1 306 ? -25.083 16.872 3.610 1.00 117.26 364 ASP A C 1
ATOM 2366 O O . ASP A 1 306 ? -25.079 17.939 2.987 1.00 119.06 364 ASP A O 1
ATOM 2371 N N . SER A 1 307 ? -24.397 16.710 4.742 1.00 103.07 365 SER A N 1
ATOM 2372 C CA . SER A 1 307 ? -23.525 17.761 5.277 1.00 98.78 365 SER A CA 1
ATOM 2373 C C . SER A 1 307 ? -22.279 17.082 5.842 1.00 94.13 365 SER A C 1
ATOM 2374 O O . SER A 1 307 ? -22.257 16.657 7.000 1.00 89.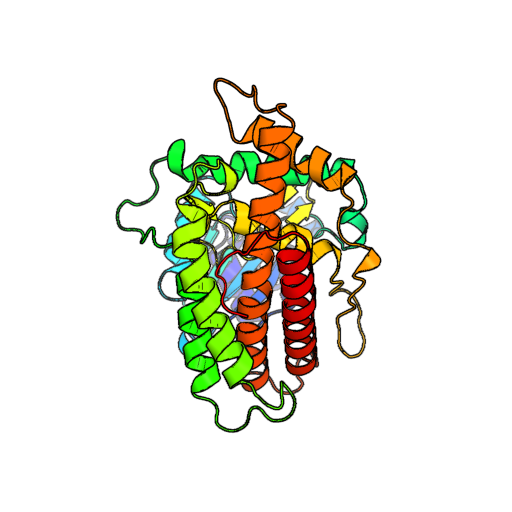04 365 SER A O 1
ATOM 2377 N N . THR A 1 308 ? -21.242 16.983 5.011 1.00 85.38 366 THR A N 1
ATOM 2378 C CA . THR A 1 308 ? -19.960 16.440 5.440 1.00 80.13 366 THR A CA 1
ATOM 2379 C C . THR A 1 308 ? -19.129 17.524 6.114 1.00 87.10 366 THR A C 1
ATOM 2380 O O . THR A 1 308 ? -17.952 17.708 5.786 1.00 83.96 366 THR A O 1
ATOM 2384 N N . ALA A 1 309 ? -19.731 18.249 7.054 1.00 81.93 367 ALA A N 1
ATOM 2385 C CA . ALA A 1 309 ? -19.085 19.376 7.709 1.00 80.85 367 ALA A CA 1
ATOM 2386 C C . ALA A 1 309 ? -18.240 18.964 8.908 1.00 80.50 367 ALA A C 1
ATOM 2387 O O . ALA A 1 309 ? -17.863 19.826 9.709 1.00 76.61 367 ALA A O 1
ATOM 2389 N N . ALA A 1 310 ? -17.925 17.677 9.046 1.00 81.87 368 ALA A N 1
ATOM 2390 C CA . ALA A 1 310 ? -17.196 17.186 10.217 1.00 65.41 368 ALA A CA 1
ATOM 2391 C C . ALA A 1 310 ? -15.690 17.236 9.958 1.00 75.13 368 ALA A C 1
ATOM 2392 O O . ALA A 1 310 ? -14.990 16.223 9.905 1.00 74.97 368 ALA A O 1
ATOM 2394 N N . SER A 1 311 ? -15.202 18.460 9.780 1.00 79.84 369 SER A N 1
ATOM 2395 C CA . SER A 1 311 ? -13.784 18.759 9.895 1.00 65.56 369 SER A CA 1
ATOM 2396 C C . SER A 1 311 ? -13.464 19.426 11.225 1.00 65.23 369 SER A C 1
ATOM 2397 O O . SER A 1 311 ? -12.324 19.851 11.442 1.00 72.54 369 SER A O 1
ATOM 2400 N N . ASP A 1 312 ? -14.455 19.536 12.109 1.00 56.08 370 ASP A N 1
ATOM 2401 C CA . ASP A 1 312 ? -14.241 20.035 13.461 1.00 61.07 370 ASP A CA 1
ATOM 2402 C C . ASP A 1 312 ? -13.263 19.129 14.195 1.00 63.87 370 ASP A C 1
ATOM 2403 O O . ASP A 1 312 ? -13.483 17.919 14.299 1.00 63.21 370 ASP A O 1
ATOM 2408 N N . GLN A 1 313 ? -12.182 19.718 14.712 1.00 53.13 371 GLN A N 1
ATOM 2409 C CA . GLN A 1 313 ? -11.162 18.915 15.374 1.00 61.28 371 GLN A CA 1
ATOM 2410 C C . GLN A 1 313 ? -11.661 18.336 16.692 1.00 60.53 371 GLN A C 1
ATOM 2411 O O . GLN A 1 313 ? -11.234 17.244 17.083 1.00 65.35 371 GLN A O 1
ATOM 2417 N N . ASP A 1 314 ? -12.565 19.036 17.383 1.00 65.17 372 ASP A N 1
ATOM 2418 C CA . ASP A 1 314 ? -13.103 18.505 18.632 1.00 64.95 372 ASP A CA 1
ATOM 2419 C C . ASP A 1 314 ? -14.041 17.329 18.388 1.00 56.96 372 ASP A C 1
ATOM 2420 O O . ASP A 1 314 ? -14.159 16.444 19.243 1.00 51.71 372 ASP A O 1
ATOM 2425 N N . ILE A 1 315 ? -14.722 17.305 17.242 1.00 50.08 373 ILE A N 1
ATOM 2426 C CA . ILE A 1 315 ? -15.467 16.113 16.852 1.00 47.58 373 ILE A CA 1
ATOM 2427 C C . ILE A 1 315 ? -14.504 14.981 16.518 1.00 40.00 373 ILE A C 1
ATOM 2428 O O . ILE A 1 315 ? -14.733 13.821 16.879 1.00 40.00 373 ILE A O 1
ATOM 2433 N N . ILE A 1 316 ? -13.405 15.305 15.835 1.00 39.20 374 ILE A N 1
ATOM 2434 C CA . ILE A 1 316 ? -12.412 14.295 15.487 1.00 43.95 374 ILE A CA 1
ATOM 2435 C C . ILE A 1 316 ? -11.699 13.793 16.739 1.00 46.64 374 ILE A C 1
ATOM 2436 O O . ILE A 1 316 ? -11.528 12.584 16.930 1.00 39.24 374 ILE A O 1
ATOM 2441 N N . ASP A 1 317 ? -11.270 14.713 17.609 1.00 42.01 375 ASP A N 1
ATOM 2442 C CA . ASP A 1 317 ? -10.580 14.302 18.830 1.00 41.92 375 ASP A CA 1
ATOM 2443 C C . ASP A 1 317 ? -11.469 13.421 19.701 1.00 38.11 375 ASP A C 1
ATOM 2444 O O . ASP A 1 317 ? -10.976 12.507 20.375 1.00 39.12 375 ASP A O 1
ATOM 2449 N N . GLN A 1 318 ? -12.786 13.668 19.685 1.00 35.97 376 GLN A N 1
ATOM 2450 C CA . GLN A 1 318 ? -13.706 12.802 20.417 1.00 34.60 376 GLN A CA 1
ATOM 2451 C C . GLN A 1 318 ? -14.026 11.526 19.653 1.00 30.62 376 GLN A C 1
ATOM 2452 O O . GLN A 1 318 ? -14.341 10.501 20.267 1.00 27.52 376 GLN A O 1
ATOM 2458 N N . PHE A 1 319 ? -14.002 11.574 18.323 1.00 30.11 377 PHE A N 1
ATOM 2459 C CA . PHE A 1 319 ? -14.071 10.342 17.546 1.00 34.49 377 PHE A CA 1
ATOM 2460 C C . PHE A 1 319 ? -12.894 9.431 17.876 1.00 31.20 377 PHE A C 1
ATOM 2461 O O . PHE A 1 319 ? -13.059 8.223 18.084 1.00 30.89 377 PHE A O 1
ATOM 2469 N N . LEU A 1 320 ? -11.692 10.006 17.944 1.00 27.79 378 LEU A N 1
ATOM 2470 C CA . LEU A 1 320 ? -10.503 9.215 18.235 1.00 29.27 378 LEU A CA 1
ATOM 2471 C C . LEU A 1 320 ? -10.532 8.654 19.649 1.00 29.97 378 LEU A C 1
ATOM 2472 O O . LEU A 1 320 ? -10.020 7.554 19.886 1.00 28.85 378 LEU A O 1
ATOM 2477 N N . GLU A 1 321 ? -11.127 9.381 20.597 1.00 30.09 379 GLU A N 1
ATOM 2478 C CA . GLU A 1 321 ? -11.163 8.897 21.972 1.00 27.04 379 GLU A CA 1
ATOM 2479 C C . GLU A 1 321 ? -12.096 7.701 22.113 1.00 27.79 379 GLU A C 1
ATOM 2480 O O . GLU A 1 321 ? -11.775 6.738 22.819 1.00 26.16 379 GLU A O 1
ATOM 2486 N N . ALA A 1 322 ? -13.257 7.742 21.451 1.00 27.66 380 ALA A N 1
ATOM 2487 C CA . ALA A 1 322 ? -14.173 6.608 21.500 1.00 28.14 380 ALA A CA 1
ATOM 2488 C C . ALA A 1 322 ? -13.573 5.376 20.838 1.00 21.94 380 ALA A C 1
ATOM 2489 O O . ALA A 1 322 ? -13.847 4.248 21.262 1.00 26.10 380 ALA A O 1
ATOM 2491 N N . ILE A 1 323 ? -12.754 5.571 19.804 1.00 24.26 381 ILE A N 1
ATOM 2492 C CA . ILE A 1 323 ? -12.069 4.449 19.169 1.00 21.60 381 ILE A CA 1
ATOM 2493 C C . ILE A 1 323 ? -11.134 3.771 20.164 1.00 22.23 381 ILE A C 1
ATOM 2494 O O . ILE A 1 323 ? -11.124 2.542 20.297 1.00 21.45 381 ILE A O 1
ATOM 2499 N N . GLU A 1 324 ? -10.348 4.566 20.896 1.00 23.16 382 GLU A N 1
ATOM 2500 C CA . GLU A 1 324 ? -9.435 3.994 21.882 1.00 24.96 382 GLU A CA 1
ATOM 2501 C C . GLU A 1 324 ? -10.183 3.308 23.018 1.00 22.41 382 GLU A C 1
ATOM 2502 O O . GLU A 1 324 ? -9.667 2.351 23.605 1.00 21.71 382 GLU A O 1
ATOM 2508 N N . VAL A 1 325 ? -11.390 3.775 23.342 1.00 23.75 383 VAL A N 1
ATOM 2509 C CA . VAL A 1 325 ? -12.176 3.123 24.386 1.00 22.81 383 VAL A CA 1
ATOM 2510 C C . VAL A 1 325 ? -12.659 1.757 23.915 1.00 24.14 383 VAL A C 1
ATOM 2511 O O . VAL A 1 325 ? -12.572 0.763 24.646 1.00 19.40 383 VAL A O 1
ATOM 2515 N N . GLN A 1 326 ? -13.185 1.688 22.687 1.00 24.42 384 GLN A N 1
ATOM 2516 C CA . GLN A 1 326 ? -13.608 0.402 22.138 1.00 25.02 384 GLN A CA 1
ATOM 2517 C C . GLN A 1 326 ? -12.429 -0.548 21.983 1.00 25.40 384 GLN A C 1
ATOM 2518 O O . GLN A 1 326 ? -12.584 -1.764 22.152 1.00 23.49 384 GLN A O 1
ATOM 2524 N N . ALA A 1 327 ? -11.247 -0.015 21.663 1.00 22.74 385 ALA A N 1
ATOM 2525 C CA . ALA A 1 327 ? -10.065 -0.859 21.525 1.00 20.32 385 ALA A CA 1
ATOM 2526 C C . ALA A 1 327 ? -9.786 -1.629 22.808 1.00 21.43 385 ALA A C 1
ATOM 2527 O O . ALA A 1 327 ? -9.344 -2.784 22.765 1.00 20.58 385 ALA A O 1
ATOM 2529 N N . LEU A 1 328 ? -10.057 -1.010 23.960 1.00 21.90 386 LEU A N 1
ATOM 2530 C CA . LEU A 1 328 ? -9.838 -1.670 25.243 1.00 23.72 386 LEU A CA 1
ATOM 2531 C C . LEU A 1 328 ? -10.573 -3.005 25.319 1.00 23.80 386 LEU A C 1
ATOM 2532 O O . LEU A 1 328 ? -9.996 -4.026 25.711 1.00 25.00 386 LEU A O 1
ATOM 2537 N N . GLY A 1 329 ? -11.852 -3.014 24.939 1.00 20.62 387 GLY A N 1
ATOM 2538 C CA . GLY A 1 329 ? -12.634 -4.235 25.029 1.00 25.57 387 GLY A CA 1
ATOM 2539 C C . GLY A 1 329 ? -12.293 -5.254 23.961 1.00 20.14 387 GLY A C 1
ATOM 2540 O O . GLY A 1 329 ? -12.435 -6.460 24.185 1.00 20.90 387 GLY A O 1
ATOM 2541 N N . LEU A 1 330 ? -11.845 -4.793 22.790 1.00 22.48 388 LEU A N 1
ATOM 2542 C CA . LEU A 1 330 ? -11.487 -5.720 21.720 1.00 23.01 388 LEU A CA 1
ATOM 2543 C C . LEU A 1 330 ? -10.349 -6.640 22.141 1.00 21.12 388 LEU A C 1
ATOM 2544 O O . LEU A 1 330 ? -10.308 -7.811 21.744 1.00 21.00 388 LEU A O 1
ATOM 2549 N N . HIS A 1 331 ? -9.419 -6.132 22.951 1.00 19.69 389 HIS A N 1
ATOM 2550 C CA . HIS A 1 331 ? -8.315 -6.966 23.413 1.00 20.49 389 HIS A CA 1
ATOM 2551 C C . HIS A 1 331 ? -8.818 -8.116 24.275 1.00 24.80 389 HIS A C 1
ATOM 2552 O O . HIS A 1 331 ? -8.307 -9.239 24.185 1.00 21.74 389 HIS A O 1
ATOM 2559 N N . LEU A 1 332 ? -9.828 -7.861 25.111 1.00 23.63 390 LEU A N 1
ATOM 2560 C CA . LEU A 1 332 ? -10.431 -8.942 25.884 1.00 22.56 390 LEU A CA 1
ATOM 2561 C C . LEU A 1 332 ? -11.220 -9.882 24.983 1.00 25.87 390 LEU A C 1
ATOM 2562 O O . LEU A 1 332 ? -11.125 -11.108 25.116 1.00 23.36 390 LEU A O 1
ATOM 2567 N N . ILE A 1 333 ? -12.003 -9.318 24.061 1.00 21.56 391 ILE A N 1
ATOM 2568 C CA . ILE A 1 333 ? -12.831 -10.120 23.164 1.00 20.95 391 ILE A CA 1
ATOM 2569 C C . ILE A 1 333 ? -11.976 -11.120 22.395 1.00 25.81 391 ILE A C 1
ATOM 2570 O O . ILE A 1 333 ? -12.269 -12.321 22.359 1.00 19.86 391 ILE A O 1
ATOM 2575 N N . TRP A 1 334 ? -10.900 -10.639 21.775 1.00 21.00 392 TRP A N 1
ATOM 2576 C CA . TRP A 1 334 ? -10.086 -11.504 20.935 1.00 22.88 392 TRP A CA 1
ATOM 2577 C C . TRP A 1 334 ? -9.119 -12.362 21.735 1.00 24.48 392 TRP A C 1
ATOM 2578 O O . TRP A 1 334 ? -8.668 -13.394 21.228 1.00 20.37 392 TRP A O 1
ATOM 2589 N N . ALA A 1 335 ? -8.798 -11.972 22.971 1.00 20.57 393 ALA A N 1
ATOM 2590 C CA . ALA A 1 335 ? -8.059 -12.871 23.851 1.00 23.81 393 ALA A CA 1
ATOM 2591 C C . ALA A 1 335 ? -8.897 -14.094 24.198 1.00 23.84 393 ALA A C 1
ATOM 2592 O O . ALA A 1 335 ? -8.412 -15.230 24.138 1.00 27.81 393 ALA A O 1
ATOM 2594 N N . PHE A 1 336 ? -10.163 -13.878 24.565 1.00 23.49 394 PHE A N 1
ATOM 2595 C CA . PHE A 1 336 ? -11.056 -14.998 24.852 1.00 29.94 394 PHE A CA 1
ATOM 2596 C C . PHE A 1 336 ? -11.265 -15.861 23.615 1.00 22.31 394 PHE A C 1
ATOM 2597 O O . PHE A 1 336 ? -11.249 -17.095 23.698 1.00 26.49 394 PHE A O 1
ATOM 2605 N N . TRP A 1 337 ? -11.473 -15.225 22.459 1.00 21.49 395 TRP A N 1
ATOM 2606 C CA . TRP A 1 337 ? -11.573 -15.964 21.206 1.00 21.85 395 TRP A CA 1
ATOM 2607 C C . TRP A 1 337 ? -10.346 -16.838 20.986 1.00 23.78 395 TRP A C 1
ATOM 2608 O O . TRP A 1 337 ? -10.466 -18.002 20.586 1.00 25.84 395 TRP A O 1
ATOM 2619 N N . SER A 1 338 ? -9.157 -16.300 21.261 1.00 23.81 396 SER A N 1
ATOM 2620 C CA . SER A 1 338 ? -7.932 -17.052 21.010 1.00 17.32 396 SER A CA 1
ATOM 2621 C C . SER A 1 338 ? -7.774 -18.203 21.997 1.00 25.10 396 SER A C 1
ATOM 2622 O O . SER A 1 338 ? -7.262 -19.269 21.637 1.00 22.06 396 SER A O 1
ATOM 2625 N N . ILE A 1 339 ? -8.205 -18.007 23.247 1.00 22.80 397 ILE A N 1
ATOM 2626 C CA . ILE A 1 339 ? -8.182 -19.099 24.218 1.00 24.04 397 ILE A CA 1
ATOM 2627 C C . ILE A 1 339 ? -9.043 -20.258 23.733 1.00 26.32 397 ILE A C 1
ATOM 2628 O O . ILE A 1 339 ? -8.640 -21.426 23.806 1.00 23.83 397 ILE A O 1
ATOM 2633 N N . ILE A 1 340 ? -10.237 -19.953 23.221 1.00 25.20 398 ILE A N 1
ATOM 2634 C CA . ILE A 1 340 ? -11.135 -20.999 22.739 1.00 27.00 398 ILE A CA 1
ATOM 2635 C C . ILE A 1 340 ? -10.541 -21.699 21.524 1.00 28.37 398 ILE A C 1
ATOM 2636 O O . ILE A 1 340 ? -10.595 -22.930 21.415 1.00 35.10 398 ILE A O 1
ATOM 2641 N N . ARG A 1 341 ? -9.978 -20.932 20.587 1.00 20.80 399 ARG A N 1
ATOM 2642 C CA . ARG A 1 341 ? -9.339 -21.540 19.425 1.00 31.91 399 ARG A CA 1
ATOM 2643 C C . ARG A 1 341 ? -8.174 -22.428 19.842 1.00 25.17 399 ARG A C 1
ATOM 2644 O O . ARG A 1 341 ? -7.935 -23.477 19.233 1.00 29.02 399 ARG A O 1
ATOM 2652 N N . GLY A 1 342 ? -7.438 -22.023 20.880 1.00 22.97 400 GLY A N 1
ATOM 2653 C CA . GLY A 1 342 ? -6.340 -22.842 21.363 1.00 33.25 400 GLY A CA 1
ATOM 2654 C C . GLY A 1 342 ? -6.786 -24.197 21.872 1.00 38.69 400 GLY A C 1
ATOM 2655 O O . GLY A 1 342 ? -6.063 -25.186 21.729 1.00 32.49 400 GLY A O 1
ATOM 2656 N N . TYR A 1 343 ? -7.979 -24.267 22.465 1.00 35.83 401 TYR A N 1
ATOM 2657 C CA . TYR A 1 343 ? -8.516 -25.536 22.940 1.00 37.09 401 TYR A CA 1
ATOM 2658 C C . TYR A 1 343 ? -9.218 -26.327 21.846 1.00 42.67 401 TYR A C 1
ATOM 2659 O O . TYR A 1 343 ? -9.530 -27.503 22.058 1.00 40.21 401 TYR A O 1
ATOM 2668 N N . GLN A 1 344 ? -9.483 -25.712 20.693 1.00 42.34 402 GLN A N 1
ATOM 2669 C CA . GLN A 1 344 ? -9.985 -26.458 19.546 1.00 38.58 402 GLN A CA 1
ATOM 2670 C C . GLN A 1 344 ? -8.842 -27.089 18.763 1.00 51.82 402 GLN A C 1
ATOM 2671 O O . GLN A 1 344 ? -8.879 -28.284 18.449 1.00 58.57 402 GLN A O 1
ATOM 2677 N N . THR A 1 345 ? -7.817 -26.301 18.449 1.00 56.67 403 THR A N 1
ATOM 2678 C CA . THR A 1 345 ? -6.706 -26.755 17.622 1.00 64.86 403 THR A CA 1
ATOM 2679 C C . THR A 1 345 ? -5.708 -27.554 18.458 1.00 64.91 403 THR A C 1
ATOM 2680 O O . THR A 1 345 ? -5.924 -27.836 19.640 1.00 56.47 403 THR A O 1
ATOM 2684 N N . LYS A 1 346 ? -4.576 -27.894 17.838 1.00 80.12 404 LYS A N 1
ATOM 2685 C CA . LYS A 1 346 ? -3.609 -28.847 18.369 1.00 86.30 404 LYS A CA 1
ATOM 2686 C C . LYS A 1 346 ? -2.489 -29.078 17.360 1.00 79.03 404 LYS A C 1
ATOM 2687 O O . LYS A 1 346 ? -2.346 -30.188 16.836 1.00 77.76 404 LYS A O 1
ATOM 2693 N N . SER A 1 347 ? -1.710 -28.034 17.067 1.00 76.12 405 SER A N 1
ATOM 2694 C CA . SER A 1 347 ? -0.529 -28.139 16.205 1.00 77.63 405 SER A CA 1
ATOM 2695 C C . SER A 1 347 ? -0.903 -28.543 14.777 1.00 81.98 405 SER A C 1
ATOM 2696 O O . SER A 1 347 ? -0.371 -29.504 14.216 1.00 90.99 405 SER A O 1
ATOM 2699 N N . TYR A 1 348 ? -1.833 -27.798 14.185 1.00 88.88 406 TYR A N 1
ATOM 2700 C CA . TYR A 1 348 ? -2.177 -27.964 12.778 1.00 96.71 406 TYR A CA 1
ATOM 2701 C C . TYR A 1 348 ? -1.611 -26.852 11.909 1.00 86.17 406 TYR A C 1
ATOM 2702 O O . TYR A 1 348 ? -0.976 -27.130 10.888 1.00 87.52 406 TYR A O 1
ATOM 2711 N N . ASN A 1 349 ? -1.826 -25.591 12.285 1.00 81.88 407 ASN A N 1
ATOM 2712 C CA . ASN A 1 349 ? -1.061 -24.482 11.728 1.00 89.64 407 ASN A CA 1
ATOM 2713 C C . ASN A 1 349 ? 0.100 -24.077 12.623 1.00 69.70 407 ASN A C 1
ATOM 2714 O O . ASN A 1 349 ? 1.019 -23.394 12.155 1.00 71.34 407 ASN A O 1
ATOM 2719 N N . GLU A 1 350 ? 0.077 -24.497 13.888 1.00 48.90 408 GLU A N 1
ATOM 2720 C CA . GLU A 1 350 ? 1.055 -24.172 14.922 1.00 43.91 408 GLU A CA 1
ATOM 2721 C C . GLU A 1 350 ? 1.039 -22.696 15.302 1.00 26.92 408 GLU A C 1
ATOM 2722 O O . GLU A 1 350 ? 1.912 -22.252 16.057 1.00 29.44 408 GLU A O 1
ATOM 2728 N N . PHE A 1 351 ? 0.076 -21.923 14.801 1.00 27.46 409 PHE A N 1
ATOM 2729 C CA . PHE A 1 351 ? -0.216 -20.614 15.373 1.00 23.06 409 PHE A CA 1
ATOM 2730 C C . PHE A 1 351 ? -0.456 -20.769 16.866 1.00 22.73 409 PHE A C 1
ATOM 2731 O O . PHE A 1 351 ? -1.317 -21.548 17.286 1.00 23.83 409 PHE A O 1
ATOM 2739 N N . ASP A 1 352 ? 0.319 -20.049 17.671 1.00 25.03 410 ASP A N 1
ATOM 2740 C CA . ASP A 1 352 ? 0.222 -20.178 19.124 1.00 19.89 410 ASP A CA 1
ATOM 2741 C C . ASP A 1 352 ? -0.914 -19.291 19.612 1.00 26.08 410 ASP A C 1
ATOM 2742 O O . ASP A 1 352 ? -0.730 -18.114 19.926 1.00 19.29 410 ASP A O 1
ATOM 2747 N N . PHE A 1 353 ? -2.109 -19.880 19.689 1.00 20.84 411 PHE A N 1
ATOM 2748 C CA . PHE A 1 353 ? -3.281 -19.137 20.136 1.00 21.98 411 PHE A CA 1
ATOM 2749 C C . PHE A 1 353 ? -3.170 -18.734 21.600 1.00 23.01 411 PHE A C 1
ATOM 2750 O O . PHE A 1 353 ? -3.768 -17.734 22.012 1.00 23.65 411 PHE A O 1
ATOM 2758 N N . PHE A 1 354 ? -2.420 -19.492 22.400 1.00 25.63 412 PHE A N 1
ATOM 2759 C CA . PHE A 1 354 ? -2.290 -19.151 23.811 1.00 22.38 412 PHE A CA 1
ATOM 2760 C C . PHE A 1 354 ? -1.303 -18.009 24.017 1.00 24.05 412 PHE A C 1
ATOM 2761 O O . PHE A 1 354 ? -1.538 -17.126 24.851 1.00 26.49 412 PHE A O 1
ATOM 2769 N N . LEU A 1 355 ? -0.199 -18.003 23.267 1.00 22.60 413 LEU A N 1
ATOM 2770 C CA . LEU A 1 355 ? 0.683 -16.841 23.279 1.00 20.49 413 LEU A CA 1
ATOM 2771 C C . LEU A 1 355 ? -0.026 -15.614 22.723 1.00 20.64 413 LEU A C 1
ATOM 2772 O O . LEU A 1 355 ? 0.131 -14.505 23.249 1.00 23.50 413 LEU A O 1
ATOM 2777 N N . TYR A 1 356 ? -0.811 -15.790 21.656 1.00 25.29 414 TYR A N 1
ATOM 2778 C CA . TYR A 1 356 ? -1.546 -14.663 21.090 1.00 21.96 414 TYR A CA 1
ATOM 2779 C C . TYR A 1 356 ? -2.527 -14.087 22.101 1.00 21.87 414 TYR A C 1
ATOM 2780 O O . TYR A 1 356 ? -2.631 -12.863 22.249 1.00 20.70 414 TYR A O 1
ATOM 2789 N N . ALA A 1 357 ? -3.253 -14.955 22.810 1.00 21.66 415 ALA A N 1
ATOM 2790 C CA . ALA A 1 357 ? -4.170 -14.483 23.842 1.00 22.49 415 ALA A CA 1
ATOM 2791 C C . ALA A 1 357 ? -3.430 -13.714 24.929 1.00 21.81 415 ALA A C 1
ATOM 2792 O O . ALA A 1 357 ? -3.897 -12.664 25.386 1.00 26.05 415 ALA A O 1
ATOM 2794 N N . LYS A 1 358 ? -2.270 -14.221 25.356 1.00 26.49 416 LYS A N 1
ATOM 2795 C CA . LYS A 1 358 ? -1.485 -13.517 26.363 1.00 26.16 416 LYS A CA 1
ATOM 2796 C C . LYS A 1 358 ? -1.029 -12.152 25.865 1.00 22.64 416 LYS A C 1
ATOM 2797 O O . LYS A 1 358 ? -0.947 -11.201 26.650 1.00 30.31 416 LYS A O 1
ATOM 2803 N N . GLU A 1 359 ? -0.736 -12.033 24.569 1.00 25.28 417 GLU A N 1
ATOM 2804 C CA . GLU A 1 359 ? -0.331 -10.744 24.022 1.00 25.70 417 GLU A CA 1
ATOM 2805 C C . GLU A 1 359 ? -1.506 -9.778 23.925 1.00 25.64 417 GLU A C 1
ATOM 2806 O O . GLU A 1 359 ? -1.325 -8.569 24.103 1.00 24.04 417 GLU A O 1
ATOM 2812 N N . ARG A 1 360 ? -2.710 -10.281 23.639 1.00 19.01 418 ARG A N 1
ATOM 2813 C CA . ARG A 1 360 ? -3.879 -9.407 23.650 1.00 23.26 418 ARG A CA 1
ATOM 2814 C C . ARG A 1 360 ? -4.260 -9.011 25.070 1.00 21.87 418 ARG A C 1
ATOM 2815 O O . ARG A 1 360 ? -4.740 -7.893 25.293 1.00 22.52 418 ARG A O 1
ATOM 2823 N N . LEU A 1 361 ? -4.063 -9.907 26.038 1.00 20.00 419 LEU A N 1
ATOM 2824 C CA . LEU A 1 361 ? -4.300 -9.544 27.430 1.00 25.16 419 LEU A CA 1
ATOM 2825 C C . LEU A 1 361 ? -3.307 -8.487 27.893 1.00 26.51 419 LEU A C 1
ATOM 2826 O O . LEU A 1 361 ? -3.669 -7.572 28.643 1.00 26.58 419 LEU A O 1
ATOM 2831 N N . LYS A 1 362 ? -2.051 -8.592 27.451 1.00 23.11 420 LYS A N 1
ATOM 2832 C CA . LYS A 1 362 ? -1.080 -7.542 27.737 1.00 27.13 420 LYS A CA 1
ATOM 2833 C C . LYS A 1 362 ? -1.489 -6.229 27.082 1.00 29.87 420 LYS A C 1
ATOM 2834 O O . LYS A 1 362 ? -1.327 -5.155 27.672 1.00 26.31 420 LYS A O 1
ATOM 2840 N N . MET A 1 363 ? -2.028 -6.296 25.861 1.00 24.75 421 MET A N 1
ATOM 2841 C CA . MET A 1 363 ? -2.523 -5.089 25.208 1.00 22.33 421 MET A CA 1
ATOM 2842 C C . MET A 1 363 ? -3.657 -4.452 25.998 1.00 24.24 421 MET A C 1
ATOM 2843 O O . MET A 1 363 ? -3.773 -3.221 26.032 1.00 22.87 421 MET A O 1
ATOM 2848 N N . TYR A 1 364 ? -4.500 -5.267 26.637 1.00 22.17 422 TYR A N 1
ATOM 2849 C CA . TYR A 1 364 ? -5.552 -4.719 27.487 1.00 27.37 422 TYR A CA 1
ATOM 2850 C C . TYR A 1 364 ? -4.961 -3.913 28.636 1.00 27.20 422 TYR A C 1
ATOM 2851 O O . TYR A 1 364 ? -5.368 -2.771 28.881 1.00 29.50 422 TYR A O 1
ATOM 2860 N N . ASP A 1 365 ? -4.004 -4.501 29.361 1.00 26.96 423 ASP A N 1
ATOM 2861 C CA . ASP A 1 365 ? -3.405 -3.815 30.503 1.00 28.39 423 ASP A CA 1
ATOM 2862 C C . ASP A 1 365 ? -2.772 -2.495 30.087 1.00 26.64 423 ASP A C 1
ATOM 2863 O O . ASP A 1 365 ? -2.934 -1.476 30.769 1.00 31.24 423 ASP A O 1
ATOM 2868 N N . GLU A 1 366 ? -2.056 -2.489 28.963 1.00 24.22 424 GLU A N 1
ATOM 2869 C CA . GLU A 1 366 ? -1.391 -1.270 28.519 1.00 23.07 424 GLU A CA 1
ATOM 2870 C C . GLU A 1 366 ? -2.396 -0.233 28.034 1.00 27.36 424 GLU A C 1
ATOM 2871 O O . GLU A 1 366 ? -2.212 0.969 28.260 1.00 25.60 424 GLU A O 1
ATOM 2877 N N . GLN A 1 367 ? -3.471 -0.673 27.375 1.00 26.78 425 GLN A N 1
ATOM 2878 C CA . GLN A 1 367 ? -4.490 0.275 26.939 1.00 24.17 425 GLN A CA 1
ATOM 2879 C C . GLN A 1 367 ? -5.277 0.816 28.125 1.00 25.21 425 GLN A C 1
ATOM 2880 O O . GLN A 1 367 ? -5.605 2.007 28.166 1.00 27.73 425 GLN A O 1
ATOM 2886 N N . LYS A 1 368 ? -5.577 -0.040 29.104 1.00 21.10 426 LYS A N 1
ATOM 2887 C CA . LYS A 1 368 ? -6.281 0.420 30.297 1.00 21.88 426 LYS A CA 1
ATOM 2888 C C . LYS A 1 368 ? -5.450 1.438 31.069 1.00 32.15 426 LYS A C 1
ATOM 2889 O O . LYS A 1 368 ? -5.978 2.453 31.535 1.00 25.66 426 LYS A O 1
ATOM 2895 N N . GLN A 1 369 ? -4.144 1.188 31.205 1.00 27.08 427 GLN A N 1
ATOM 2896 C CA . GLN A 1 369 ? -3.268 2.145 31.875 1.00 30.33 427 GLN A CA 1
ATOM 2897 C C . GLN A 1 369 ? -3.269 3.487 31.157 1.00 33.84 427 GLN A C 1
ATOM 2898 O O . GLN A 1 369 ? -3.311 4.546 31.794 1.00 31.62 427 GLN A O 1
ATOM 2904 N N . TYR A 1 370 ? -3.197 3.461 29.825 1.00 29.69 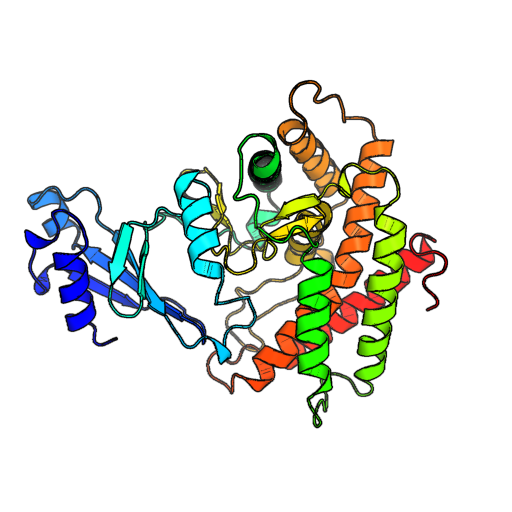428 TYR A N 1
ATOM 2905 C CA . TYR A 1 370 ? -3.176 4.703 29.063 1.00 26.08 428 TYR A CA 1
ATOM 2906 C C . TYR A 1 370 ? -4.483 5.471 29.226 1.00 33.06 428 TYR A C 1
ATOM 2907 O O . TYR A 1 370 ? -4.474 6.689 29.444 1.00 27.51 428 TYR A O 1
ATOM 2916 N N . LEU A 1 371 ? -5.618 4.773 29.139 1.00 27.30 429 LEU A N 1
ATOM 2917 C CA . LEU A 1 371 ? -6.905 5.448 29.276 1.00 33.33 429 LEU A CA 1
ATOM 2918 C C . LEU A 1 371 ? -7.086 6.017 30.679 1.00 27.71 429 LEU A C 1
ATOM 2919 O O . LEU A 1 371 ? -7.600 7.130 30.839 1.00 32.65 429 LEU A O 1
ATOM 2924 N N . MET A 1 372 ? -6.682 5.264 31.706 1.00 31.50 430 MET A N 1
ATOM 2925 C CA . MET A 1 372 ? -6.697 5.790 33.068 1.00 35.79 430 MET A CA 1
ATOM 2926 C C . MET A 1 372 ? -5.818 7.029 33.183 1.00 38.30 430 MET A C 1
ATOM 2927 O O . MET A 1 372 ? -6.217 8.036 33.780 1.00 35.53 430 MET A O 1
ATOM 2932 N N . SER A 1 373 ? -4.615 6.972 32.602 1.00 30.91 431 SER A N 1
ATOM 2933 C CA . SER A 1 373 ? -3.665 8.072 32.731 1.00 33.64 431 SER A CA 1
ATOM 2934 C C . SER A 1 373 ? -4.194 9.355 32.104 1.00 35.81 431 SER A C 1
ATOM 2935 O O . SER A 1 373 ? -3.799 10.452 32.514 1.00 36.40 431 SER A O 1
ATOM 2938 N N . LYS A 1 374 ? -5.074 9.244 31.111 1.00 30.76 432 LYS A N 1
ATOM 2939 C CA . LYS A 1 374 ? -5.717 10.401 30.507 1.00 29.07 432 LYS A CA 1
ATOM 2940 C C . LYS A 1 374 ? -7.106 10.657 31.077 1.00 29.01 432 LYS A C 1
ATOM 2941 O O . LYS A 1 374 ? -7.831 11.510 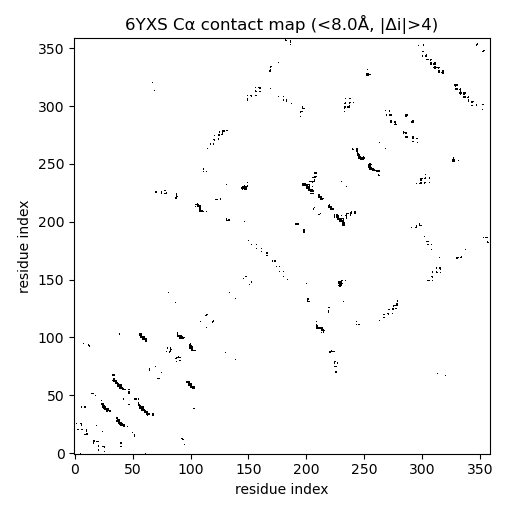30.553 1.00 30.06 432 LYS A O 1
ATOM 2947 N N . ASN A 1 375 ? -7.491 9.931 32.130 1.00 25.14 433 ASN A N 1
ATOM 2948 C CA . ASN A 1 375 ? -8.779 10.111 32.803 1.00 36.14 433 ASN A CA 1
ATOM 2949 C C . ASN A 1 375 ? -9.952 9.847 31.862 1.00 41.01 433 ASN A C 1
ATOM 2950 O O . ASN A 1 375 ? -11.031 10.423 32.019 1.00 34.68 433 ASN A O 1
ATOM 2955 N N . ILE A 1 376 ? -9.757 8.965 30.882 1.00 36.01 434 ILE A N 1
ATOM 2956 C CA . ILE A 1 376 ? -10.803 8.711 29.898 1.00 34.86 434 ILE A CA 1
ATOM 2957 C C . ILE A 1 376 ? -11.825 7.712 30.432 1.00 35.78 434 ILE A C 1
ATOM 2958 O O . ILE A 1 376 ? -13.031 7.865 30.211 1.00 37.01 434 ILE A O 1
ATOM 2963 N N . ILE A 1 377 ? -11.372 6.686 31.149 1.00 34.45 435 ILE A N 1
ATOM 2964 C CA . ILE A 1 377 ? -12.288 5.692 31.697 1.00 43.70 435 ILE A CA 1
ATOM 2965 C C . ILE A 1 377 ? -12.564 6.001 33.164 1.00 43.35 435 ILE A C 1
ATOM 2966 O O . ILE A 1 377 ? -12.147 5.258 34.060 1.00 43.46 435 ILE A O 1
ATOM 2971 N N . LYS A 1 378 ? -13.271 7.098 33.415 1.00 42.57 436 LYS A N 1
ATOM 2972 C CA . LYS A 1 378 ? -13.645 7.453 34.776 1.00 43.71 436 LYS A CA 1
ATOM 2973 C C . LYS A 1 378 ? -14.614 6.426 35.349 1.00 50.38 436 LYS A C 1
ATOM 2974 O O . LYS A 1 378 ? -15.410 5.818 34.628 1.00 43.63 436 LYS A O 1
ATOM 2980 N N . ASP A 1 379 ? -14.529 6.229 36.664 1.00 50.35 437 ASP A N 1
ATOM 2981 C CA . ASP A 1 379 ? -15.375 5.308 37.417 1.00 52.42 437 ASP A CA 1
ATOM 2982 C C . ASP A 1 379 ? -15.262 3.869 36.931 1.00 53.32 437 ASP A C 1
ATOM 2983 O O . ASP A 1 379 ? -16.099 3.031 37.289 1.00 56.81 437 ASP A O 1
ATOM 2988 N N . TYR A 1 380 ? -14.242 3.559 36.125 1.00 56.28 438 TYR A N 1
ATOM 2989 C CA . TYR A 1 380 ? -14.050 2.202 35.623 1.00 45.64 438 TYR A CA 1
ATOM 2990 C C . TYR A 1 380 ? -13.823 1.200 36.746 1.00 53.27 438 TYR A C 1
ATOM 2991 O O . TYR A 1 380 ? -14.011 -0.002 36.531 1.00 53.47 438 TYR A O 1
ATOM 3000 N N . ASP A 1 381 ? -13.434 1.673 37.933 1.00 61.16 439 ASP A N 1
ATOM 3001 C CA A ASP A 1 381 ? -13.141 0.822 39.087 0.51 56.67 439 ASP A CA 1
ATOM 3002 C CA B ASP A 1 381 ? -13.145 0.819 39.085 0.49 56.32 439 ASP A CA 1
ATOM 3003 C C . ASP A 1 381 ? -12.085 -0.224 38.725 1.00 60.21 439 ASP A C 1
ATOM 3004 O O . ASP A 1 381 ? -12.360 -1.416 38.567 1.00 79.82 439 ASP A O 1
ATOM 3013 N N . ASP A 1 382 ? -10.856 0.274 38.592 1.00 62.57 440 ASP A N 1
ATOM 3014 C CA . ASP A 1 382 ? -9.686 -0.521 38.215 1.00 57.85 440 ASP A CA 1
ATOM 3015 C C . ASP A 1 382 ? -9.602 -1.843 38.974 1.00 80.49 440 ASP A C 1
ATOM 3016 O O . ASP A 1 382 ? -9.494 -2.911 38.368 1.00 79.28 440 ASP A O 1
#

InterPro domains:
  IPR011009 Protein kinase-like domain superfamily [SSF56112] (64-429)

Nearest PDB structures (foldseek):
  6yxt-assembly1_A  TM=9.900E-01  e=3.321E-55  Plasmodium falciparum 3D7
  3fi8-assembly1_A  TM=9.774E-01  e=1.938E-48  Plasmodium falciparum 3D7
  3c5i-assembly3_C  TM=9.710E-01  e=1.376E-43  Plasmodium knowlesi
  3c5i-assembly4_D  TM=9.671E-01  e=6.597E-43  Plasmodium knowlesi
  3mes-assembly1_B  TM=8.959E-01  e=1.759E-27  Cryptosporidium parvum Iowa II

B-factor: mean 38.25, std 17.31, range [10.78, 119.64]

Organism: Plasmodium falciparum (isolate 3D7) (NCBI:txid36329)

Foldseek 3Di:
DPLQVVLVVCCVQAPPSVVDHSVQKDWAWDDDDQQKTKIKIFGNVVVCVVSVPPQGIKIWIFGHDQVLDLFHPVCQVVVVCVCLVVVQEFHFRAADDGTGITRDFAFAFFFLVLCVPLVSLLLVLQSLLQVQLDVVVDPDDPPADQPACLVVLLVSLLVVLVPDPPPPPLDPCVVVLSVLSVLLVVLCVVVLVPDALQSDKTWAQQQDARRQWGCGVVRIGGYDSRNIGIHRSLLRVLNHQLRSQKGQCDQDPLSIGGHVVSRQDPVSLLSSQLSNLCRNPPPCSPPPPVVSSVVSVLVSLSSNLSVLSSQLSVLSSSCVVDDPPSNNNSSVSSSVSVVVNVVSVVVCVVVVNRPPSVD

Radius of gyration: 21.42 Å; Cα contacts (8 Å, |Δi|>4): 524; chains: 1; bounding box: 44×56×66 Å

Secondary structure (DSSP, 8-state):
--HHHHHHHHHHHSTTGGGS-GGGEEEEEE---SSEEEEEEEE-HHHHHHHT-S--EEEEEEE--GGG-SS-TTTHHHHHHHHHHTTSSPPEEEEETTEEEEEPPPSEEPPTTGGG-HHHHHHHHHHHHHHHTHHHHS---TTS--S-HHHHHHHHHHHHHHT-S--TTT-S-HHHHHHHHHHHHHHHHHHTTS--GGG-EEEE-S---GGGEEESSS-EEE---TT-EEEEHHHHHHHHHHGGGEE----STTS-EE-GGGSPPHHHHHHHHHHHHHHHS-S------HHHHHHHHHHHHHHHHHHHHHHHHHHHHHHHH-SSSS---HHHHHHHHHHHHHHHHHHHHHTT-STT---

Solvent-accessible surface area: 17649 Å² total; per-residue (Å²): 95,81,74,80,125,2,38,99,20,0,16,134,65,11,158,79,0,85,156,13,72,55,111,19,1,41,31,85,102,54,157,39,42,67,23,23,62,27,8,40,0,12,0,96,101,110,26,2,122,131,73,194,20,141,94,72,19,0,25,2,12,35,89,34,134,78,130,35,14,19,26,72,40,149,42,23,68,60,16,12,86,16,0,6,140,48,138,33,1,12,57,39,48,53,59,29,149,40,2,5,0,8,30,51,19,119,42,103,67,6,47,25,87,46,7,117,74,88,90,15,2,46,20,5,0,39,42,2,0,146,11,2,10,12,31,111,116,130,169,13,40,173,136,29,81,125,55,13,10,2,27,70,5,0,61,89,3,29,116,34,0,53,109,56,184,76,16,128,115,3,16,177,63,19,78,98,16,20,92,10,0,69,47,0,8,126,22,0,104,124,11,22,145,93,166,16,43,0,13,56,75,7,3,0,0,7,19,1,29,8,73,5,2,18,43,40,120,135,54,12,52,9,31,57,12,28,38,15,9,14,1,8,0,0,3,0,0,0,9,0,0,8,7,7,9,0,28,63,98,94,132,48,134,22,38,8,62,32,55,63,168,56,60,8,52,106,106,6,40,40,57,0,0,42,18,0,2,51,98,10,37,73,148,81,74,79,17,89,72,85,110,63,3,58,72,0,10,57,0,0,19,0,2,3,0,0,6,10,0,0,18,0,0,44,0,0,9,33,11,78,53,20,163,88,159,78,103,32,33,22,64,60,8,0,91,46,5,4,105,12,0,56,74,25,15,117,97,0,84,73,127,96,23,4,118,134,8,111,98

GO terms:
  GO:0005829 cytosol (C, IDA)
  GO:0033265 choline binding (F, IDA)
  GO:0004103 choline kinase activity (F, IDA)
  GO:0006656 phosphatidylcholine biosynthetic process (P, IDA)

Sequence (359 aa):
TDPLYIKKICLEKVHDWSRCNEDDVCVNQILSGLTNQLFEVSIKEDTAIEYRITRRHVLFRIYGKDVDALYNPLSEFEVYKTMSKYRIAPLLLNTFDGGRIEEWLYGDPLSIDDLKNKSILVGIANVLGKFHTLSRKRHLPEHWDKTPCVFKMMDRWRLAVSNYKNLDKVTLDINKYIQESHKFLKFIKIYTQIENIANDIVFCHNDLQENNIMNTNKCLRLIDFEYSGYNFLSADIANFFIETTIDYSYNAYPFFIINKKNYISYESRILFVTTYLSKYLDDSTAASDQDIIDQFLEAIEVQALGLHLIWAFWSIIRGYQTKSYNEFDFFLYAKERLKMYDEQKQYLMSKNIIKDYDDD